Protein AF-A0A1T1BMA7-F1 (afdb_monomer_lite)

Structure (mmCIF, N/CA/C/O backbone):
data_AF-A0A1T1BMA7-F1
#
_entry.id   AF-A0A1T1BMA7-F1
#
loop_
_atom_site.group_PDB
_atom_site.id
_atom_site.type_symbol
_atom_site.label_atom_id
_atom_site.label_alt_id
_atom_site.label_comp_id
_atom_site.label_asym_id
_atom_site.label_entity_id
_atom_site.label_seq_id
_atom_site.pdbx_PDB_ins_code
_atom_site.Cartn_x
_atom_site.Cartn_y
_atom_site.Cartn_z
_atom_site.occupancy
_atom_site.B_iso_or_equiv
_atom_site.auth_seq_id
_atom_site.auth_comp_id
_atom_site.auth_asym_id
_atom_site.auth_atom_id
_atom_site.pdbx_PDB_model_num
ATOM 1 N N . MET A 1 1 ? 11.710 -9.891 -28.112 1.00 34.41 1 MET A N 1
ATOM 2 C CA . MET A 1 1 ? 10.619 -10.517 -28.886 1.00 34.41 1 MET A CA 1
ATOM 3 C C . MET A 1 1 ? 9.314 -9.930 -28.390 1.00 34.41 1 MET A C 1
ATOM 5 O O . MET A 1 1 ? 9.061 -9.989 -27.196 1.00 34.41 1 MET A O 1
ATOM 9 N N . LEU A 1 2 ? 8.554 -9.303 -29.287 1.00 33.22 2 LEU A N 1
ATOM 10 C CA . LEU A 1 2 ? 7.212 -8.788 -29.031 1.00 33.22 2 LEU A CA 1
ATOM 11 C C . LEU A 1 2 ? 6.280 -9.974 -28.767 1.00 33.22 2 LEU A C 1
ATOM 13 O O . LEU A 1 2 ? 5.971 -10.720 -29.695 1.00 33.22 2 LEU A O 1
ATOM 17 N N . PHE A 1 3 ? 5.800 -10.146 -27.537 1.00 38.88 3 PHE A N 1
ATOM 18 C CA . PHE A 1 3 ? 4.592 -10.937 -27.313 1.00 38.88 3 PHE A CA 1
ATOM 19 C C . PHE A 1 3 ? 3.380 -10.082 -27.701 1.00 38.88 3 PHE A C 1
ATOM 21 O O . PHE A 1 3 ? 2.642 -9.584 -26.857 1.00 38.88 3 PHE A O 1
ATOM 28 N N . SER A 1 4 ? 3.176 -9.908 -29.009 1.00 38.78 4 SER A N 1
ATOM 29 C CA . SER A 1 4 ? 1.831 -9.747 -29.554 1.00 38.78 4 SER A CA 1
ATOM 30 C C . SER A 1 4 ? 1.254 -11.151 -29.747 1.00 38.78 4 SER A C 1
ATOM 32 O O . SER A 1 4 ? 1.275 -11.700 -30.848 1.00 38.78 4 SER A O 1
ATOM 34 N N . GLN A 1 5 ? 0.795 -11.776 -28.665 1.00 40.28 5 GLN A N 1
ATOM 35 C CA . GLN A 1 5 ? -0.172 -12.858 -28.807 1.00 40.28 5 GLN A CA 1
ATOM 36 C C . GLN A 1 5 ? -1.560 -12.233 -28.744 1.00 40.28 5 GLN A C 1
ATOM 38 O O . GLN A 1 5 ? -1.932 -11.620 -27.748 1.00 40.28 5 GLN A O 1
ATOM 43 N N . ASN A 1 6 ? -2.285 -12.346 -29.856 1.00 40.38 6 ASN A N 1
ATOM 44 C CA . ASN A 1 6 ? -3.718 -12.109 -29.907 1.00 40.38 6 ASN A CA 1
ATOM 45 C C . ASN A 1 6 ? -4.392 -12.996 -28.852 1.00 40.38 6 ASN A C 1
ATOM 47 O O . ASN A 1 6 ? -4.292 -14.219 -28.938 1.00 40.38 6 ASN A O 1
ATOM 51 N N . GLY A 1 7 ? -5.055 -12.351 -27.888 1.00 47.47 7 GLY A N 1
ATOM 52 C CA . GLY A 1 7 ? -5.794 -12.962 -26.786 1.00 47.47 7 GLY A CA 1
ATOM 53 C C . GLY A 1 7 ? -4.891 -13.505 -25.682 1.00 47.47 7 GLY A C 1
ATOM 54 O O . GLY A 1 7 ? -4.469 -14.658 -25.744 1.00 47.47 7 GLY A O 1
ATOM 55 N N . ALA A 1 8 ? -4.636 -12.721 -24.626 1.00 53.41 8 ALA A N 1
ATOM 56 C CA . ALA A 1 8 ? -4.176 -13.342 -23.385 1.00 53.41 8 ALA A CA 1
ATOM 57 C C . ALA A 1 8 ? -5.210 -14.386 -22.945 1.00 53.41 8 ALA A C 1
ATOM 59 O O . ALA A 1 8 ? -6.416 -14.129 -23.032 1.00 53.41 8 ALA A O 1
ATOM 60 N N . PRO A 1 9 ? -4.775 -15.563 -22.474 1.00 58.31 9 PRO A N 1
ATOM 61 C CA . PRO A 1 9 ? -5.705 -16.564 -21.996 1.00 58.31 9 PRO A CA 1
ATOM 62 C C . PRO A 1 9 ? -6.510 -15.979 -20.843 1.00 58.31 9 PRO A C 1
ATOM 64 O O . PRO A 1 9 ? -5.966 -15.351 -19.931 1.00 58.31 9 PRO A O 1
ATOM 67 N N . VAL A 1 10 ? -7.819 -16.210 -20.888 1.00 62.53 10 VAL A N 1
ATOM 68 C CA . VAL A 1 10 ? -8.704 -15.931 -19.763 1.00 62.53 10 VAL A CA 1
ATOM 69 C C . VAL A 1 10 ? -8.282 -16.863 -18.634 1.00 62.53 10 VAL A C 1
ATOM 71 O O . VAL A 1 10 ? -8.580 -18.057 -18.650 1.00 62.53 10 VAL A O 1
ATOM 74 N N . ILE A 1 11 ? -7.546 -16.325 -17.664 1.00 68.56 11 ILE A N 1
ATOM 75 C CA . ILE A 1 11 ? -7.271 -17.029 -16.414 1.00 68.56 11 ILE A CA 1
ATOM 76 C C . ILE A 1 11 ? -8.628 -17.172 -15.731 1.00 68.56 11 ILE A C 1
ATOM 78 O O . ILE A 1 11 ? -9.297 -16.171 -15.492 1.00 68.56 11 ILE A O 1
ATOM 82 N N . LYS A 1 12 ? -9.089 -18.396 -15.482 1.00 70.00 12 LYS A N 1
ATOM 83 C CA . LYS A 1 12 ? -10.324 -18.620 -14.730 1.00 70.00 12 LYS A CA 1
ATOM 84 C C . LYS A 1 12 ? -9.963 -18.717 -13.255 1.00 70.00 12 LYS A C 1
ATOM 86 O O . LYS A 1 12 ? -9.247 -19.640 -12.882 1.00 70.00 12 LYS A O 1
ATOM 91 N N . ASP A 1 13 ? -10.494 -17.824 -12.425 1.00 79.12 13 ASP A N 1
ATOM 92 C CA . ASP A 1 13 ? -10.449 -18.017 -10.976 1.00 79.12 13 ASP A CA 1
ATOM 93 C C . ASP A 1 13 ? -11.449 -19.111 -10.591 1.00 79.12 13 ASP A C 1
ATOM 95 O O . ASP A 1 13 ? -12.640 -18.881 -10.376 1.00 79.12 13 ASP A O 1
ATOM 99 N N . VAL A 1 14 ? -10.961 -20.348 -10.571 1.00 77.44 14 VAL A N 1
ATOM 100 C CA . VAL A 1 14 ? -11.771 -21.529 -10.255 1.00 77.44 14 VAL A CA 1
ATOM 101 C C . VAL A 1 14 ? -12.212 -21.570 -8.793 1.00 77.44 14 VAL A C 1
ATOM 103 O O . VAL A 1 14 ? -13.142 -22.304 -8.474 1.00 77.44 14 VAL A O 1
ATOM 106 N N . SER A 1 15 ? -11.587 -20.773 -7.922 1.00 86.56 15 SER A N 1
ATOM 107 C CA . SER A 1 15 ? -11.889 -20.731 -6.488 1.00 86.56 15 SER A CA 1
ATOM 108 C C . SER A 1 15 ? -12.816 -19.578 -6.089 1.00 86.56 15 SER A C 1
ATOM 110 O O . SER A 1 15 ? -13.197 -19.476 -4.924 1.00 86.56 15 SER A O 1
ATOM 112 N N . LEU A 1 16 ? -13.230 -18.733 -7.040 1.00 90.00 16 LEU A N 1
ATOM 113 C CA . LEU A 1 16 ? -14.064 -17.560 -6.776 1.00 90.00 16 LEU A CA 1
ATOM 114 C C . LEU A 1 16 ? -15.438 -17.911 -6.174 1.00 90.00 16 LEU A C 1
ATOM 116 O O . LEU A 1 16 ? -15.948 -17.184 -5.324 1.00 90.00 16 LEU A O 1
ATOM 120 N N . GLU A 1 17 ? -16.049 -19.025 -6.580 1.00 92.19 17 GLU A N 1
ATOM 121 C CA . GLU A 1 17 ? -17.354 -19.441 -6.040 1.00 92.19 17 GLU A CA 1
ATOM 122 C C . GLU A 1 17 ? -17.273 -19.904 -4.582 1.00 92.19 17 GLU A C 1
ATOM 124 O O . GLU A 1 17 ? -18.178 -19.624 -3.793 1.00 92.19 17 GLU A O 1
ATOM 129 N N . ASP A 1 18 ? -16.175 -20.555 -4.199 1.00 94.56 18 ASP A N 1
ATOM 130 C CA . ASP A 1 18 ? -15.908 -20.887 -2.798 1.00 94.56 18 ASP A CA 1
ATOM 131 C C . ASP A 1 18 ? -15.539 -19.623 -2.014 1.00 94.56 18 ASP A C 1
ATOM 133 O O . ASP A 1 18 ? -16.020 -19.411 -0.901 1.00 94.56 18 ASP A O 1
ATOM 137 N N . TYR A 1 19 ? -14.782 -18.719 -2.639 1.00 96.44 19 TYR A N 1
ATOM 138 C CA . TYR A 1 19 ? -14.395 -17.437 -2.061 1.00 96.44 19 TYR A CA 1
ATOM 139 C C . TYR A 1 19 ? -15.609 -16.572 -1.706 1.00 96.44 19 TYR A C 1
ATOM 141 O O . TYR A 1 19 ? -15.653 -15.972 -0.634 1.00 96.44 19 TYR A O 1
ATOM 149 N N . LYS A 1 20 ? -16.638 -16.534 -2.563 1.00 96.00 20 LYS A N 1
ATOM 150 C CA . LYS A 1 20 ? -17.893 -15.808 -2.297 1.00 96.00 20 LYS A CA 1
ATOM 151 C C . LYS A 1 20 ? -18.603 -16.293 -1.029 1.00 96.00 20 LYS A C 1
ATOM 153 O O . LYS A 1 20 ? -19.230 -15.481 -0.350 1.00 96.00 20 LYS A O 1
ATOM 158 N N . LYS A 1 21 ? -18.498 -17.588 -0.712 1.00 96.50 21 LYS A N 1
ATOM 159 C CA . LYS A 1 21 ? -19.152 -18.235 0.440 1.00 96.50 21 LYS A CA 1
ATOM 160 C C . LYS A 1 21 ? -18.310 -18.199 1.715 1.00 96.50 21 LYS A C 1
ATOM 162 O O . LYS A 1 21 ? -18.853 -18.433 2.791 1.00 96.50 21 LYS A O 1
ATOM 167 N N . ALA A 1 22 ? -17.009 -17.949 1.596 1.00 97.62 22 ALA A N 1
ATOM 168 C CA . ALA A 1 22 ? -16.099 -17.902 2.727 1.00 97.62 22 ALA A CA 1
ATOM 169 C C . ALA A 1 22 ? -16.400 -16.716 3.662 1.00 97.62 22 ALA A C 1
ATOM 171 O O . ALA A 1 22 ? -16.871 -15.656 3.233 1.00 97.62 22 ALA A O 1
ATOM 172 N N . ASP A 1 23 ? -16.101 -16.908 4.947 1.00 97.56 23 ASP A N 1
ATOM 173 C CA . ASP A 1 23 ? -16.089 -15.845 5.949 1.00 97.56 23 ASP A CA 1
ATOM 174 C C . ASP A 1 23 ? -14.851 -14.938 5.788 1.00 97.56 23 ASP A C 1
ATOM 176 O O . ASP A 1 23 ? -14.043 -15.116 4.870 1.00 97.56 23 ASP A O 1
ATOM 180 N N . LEU A 1 24 ? -14.698 -13.934 6.659 1.00 97.88 24 LEU A N 1
ATOM 181 C CA . LEU A 1 24 ? -13.632 -12.939 6.530 1.00 97.88 24 LEU A CA 1
ATOM 182 C C . LEU A 1 24 ? -12.249 -13.602 6.591 1.00 97.88 24 LEU A C 1
ATOM 184 O O . LEU A 1 24 ? -11.392 -13.332 5.748 1.00 97.88 24 LEU A O 1
ATOM 188 N N . LYS A 1 25 ? -12.062 -14.524 7.542 1.00 98.25 25 LYS A N 1
ATOM 189 C CA . LYS A 1 25 ? -10.823 -15.290 7.705 1.00 98.25 25 LYS A CA 1
ATOM 190 C C . LYS A 1 25 ? -10.546 -16.179 6.494 1.00 98.25 25 LYS A C 1
ATOM 192 O O . LYS A 1 25 ? -9.424 -16.213 5.995 1.00 98.25 25 LYS A O 1
ATOM 197 N N . GLY A 1 26 ? -11.559 -16.884 5.998 1.00 98.19 26 GLY A N 1
ATOM 198 C CA . GLY A 1 26 ? -11.453 -17.721 4.812 1.00 98.19 26 GLY A CA 1
ATOM 199 C C . GLY A 1 26 ? -11.048 -16.906 3.588 1.00 98.19 26 GLY A C 1
ATOM 200 O O . GLY A 1 26 ? -10.103 -17.278 2.899 1.00 98.19 26 GLY A O 1
ATOM 201 N N . LYS A 1 27 ? -11.671 -15.746 3.356 1.00 98.44 27 LYS A N 1
ATOM 202 C CA . LYS A 1 27 ? -11.287 -14.842 2.260 1.00 98.44 27 LYS A CA 1
ATOM 203 C C . LYS A 1 27 ? -9.866 -14.302 2.422 1.00 98.44 27 LYS A C 1
ATOM 205 O O . LYS A 1 27 ? -9.129 -14.247 1.437 1.00 98.44 27 LYS A O 1
ATOM 210 N N . PHE A 1 28 ? -9.458 -13.957 3.645 1.00 98.44 28 PHE A N 1
ATOM 211 C CA . PHE A 1 28 ? -8.084 -13.551 3.945 1.00 98.44 28 PHE A CA 1
ATOM 212 C C . PHE A 1 28 ? -7.072 -14.631 3.536 1.00 98.44 28 PHE A C 1
ATOM 214 O O . PHE A 1 28 ? -6.179 -14.374 2.723 1.00 98.44 28 PHE A O 1
ATOM 221 N N . GLU A 1 29 ? -7.259 -15.868 3.997 1.00 98.00 29 GLU A N 1
ATOM 222 C CA . GLU A 1 29 ? -6.352 -16.972 3.664 1.00 98.00 29 GLU A CA 1
ATOM 223 C C . GLU A 1 29 ? -6.412 -17.363 2.181 1.00 98.00 29 GLU A C 1
ATOM 225 O O . GLU A 1 29 ? -5.386 -17.663 1.566 1.00 98.00 29 GLU A O 1
ATOM 230 N N . MET A 1 30 ? -7.592 -17.310 1.561 1.00 97.94 30 MET A N 1
ATOM 231 C CA . MET A 1 30 ? -7.753 -17.612 0.138 1.00 97.94 30 MET A CA 1
ATOM 232 C C . MET A 1 30 ? -7.079 -16.573 -0.762 1.00 97.94 30 MET A C 1
ATOM 234 O O . MET A 1 30 ? -6.541 -16.953 -1.798 1.00 97.94 30 MET A O 1
ATOM 238 N N . ASN A 1 31 ? -7.064 -15.288 -0.395 1.00 98.31 31 ASN A N 1
ATOM 239 C CA . ASN A 1 31 ? -6.328 -14.263 -1.146 1.00 98.31 31 ASN A CA 1
ATOM 240 C C . ASN A 1 31 ? -4.817 -14.448 -1.032 1.00 98.31 31 ASN A C 1
ATOM 242 O O . ASN A 1 31 ? -4.121 -14.404 -2.047 1.00 98.31 31 ASN A O 1
ATOM 246 N N . LYS A 1 32 ? -4.312 -14.730 0.174 1.00 98.31 32 LYS A N 1
ATOM 247 C CA . LYS A 1 32 ? -2.897 -15.073 0.366 1.00 98.31 32 LYS A CA 1
ATOM 248 C C . LYS A 1 32 ? -2.519 -16.305 -0.451 1.00 98.31 32 LYS A C 1
ATOM 250 O O . LYS A 1 32 ? -1.537 -16.282 -1.187 1.00 98.31 32 LYS A O 1
ATOM 255 N N . SER A 1 33 ? -3.332 -17.361 -0.385 1.00 97.62 33 SER A N 1
ATOM 256 C CA . SER A 1 33 ? -3.115 -18.588 -1.157 1.00 97.62 33 SER A CA 1
ATOM 257 C C . SER A 1 33 ? -3.144 -18.329 -2.665 1.00 97.62 33 SER A C 1
ATOM 259 O O . SER A 1 33 ? -2.285 -18.850 -3.369 1.00 97.62 33 SER A O 1
ATOM 261 N N . PHE A 1 34 ? -4.083 -17.518 -3.159 1.00 96.94 34 PHE A N 1
ATOM 262 C CA . PHE A 1 34 ? -4.159 -17.128 -4.570 1.00 96.94 34 PHE A CA 1
ATOM 263 C C . PHE A 1 34 ? -2.883 -16.401 -5.022 1.00 96.94 34 PHE A C 1
ATOM 265 O O . PHE A 1 34 ? -2.287 -16.752 -6.041 1.00 96.94 34 PHE A O 1
ATOM 272 N N . ALA A 1 35 ? -2.390 -15.451 -4.222 1.00 98.00 35 ALA A N 1
ATOM 273 C CA . ALA A 1 35 ? -1.136 -14.761 -4.508 1.00 98.00 35 ALA A CA 1
ATOM 274 C C . ALA A 1 35 ? 0.068 -15.716 -4.545 1.00 98.00 35 ALA A C 1
ATOM 276 O O . ALA A 1 35 ? 0.845 -15.689 -5.498 1.00 98.00 35 ALA A O 1
ATOM 277 N N . ILE A 1 36 ? 0.209 -16.572 -3.528 1.00 98.31 36 ILE A N 1
ATOM 278 C CA . ILE A 1 36 ? 1.372 -17.454 -3.344 1.00 98.31 36 ILE A CA 1
ATOM 279 C C . ILE A 1 36 ? 1.404 -18.585 -4.375 1.00 98.31 36 ILE A C 1
ATOM 281 O O . ILE A 1 36 ? 2.467 -18.902 -4.903 1.00 98.31 36 ILE A O 1
ATOM 285 N N . LYS A 1 37 ? 0.262 -19.230 -4.630 1.00 96.12 37 LYS A N 1
ATOM 286 C CA . LYS A 1 37 ? 0.207 -20.474 -5.413 1.00 96.12 37 LYS A CA 1
ATOM 287 C C . LYS A 1 37 ? -0.066 -20.251 -6.893 1.00 96.12 37 LYS A C 1
ATOM 289 O O . LYS A 1 37 ? 0.293 -21.111 -7.690 1.00 96.12 37 LYS A O 1
ATOM 294 N N . GLU A 1 38 ? -0.691 -19.134 -7.256 1.00 94.75 38 GLU A N 1
ATOM 295 C CA . GLU A 1 38 ? -1.132 -18.892 -8.632 1.00 94.75 38 GLU A CA 1
ATOM 296 C C . GLU A 1 38 ? -0.447 -17.664 -9.229 1.00 94.75 38 GLU A C 1
ATOM 298 O O . GLU A 1 38 ? 0.280 -17.785 -10.214 1.00 94.75 38 GLU A O 1
ATOM 303 N N . ALA A 1 39 ? -0.623 -16.487 -8.622 1.00 96.44 39 ALA A N 1
ATOM 304 C CA . ALA A 1 39 ? -0.182 -15.240 -9.242 1.00 96.44 39 ALA A CA 1
ATOM 305 C C . ALA A 1 39 ? 1.347 -15.080 -9.264 1.00 96.44 39 ALA A C 1
ATOM 307 O O . ALA A 1 39 ? 1.932 -14.915 -10.334 1.00 96.44 39 ALA A O 1
ATOM 308 N N . LEU A 1 40 ? 2.020 -15.145 -8.110 1.00 98.25 40 LEU A N 1
ATOM 309 C CA . LEU A 1 40 ? 3.467 -14.899 -8.020 1.00 98.25 40 LEU A CA 1
ATOM 310 C C . LEU A 1 40 ? 4.313 -15.884 -8.849 1.00 98.25 40 LEU A C 1
ATOM 312 O O . LEU A 1 40 ? 5.227 -15.414 -9.536 1.00 98.25 40 LEU A O 1
ATOM 316 N N . PRO A 1 41 ? 4.026 -17.203 -8.880 1.00 97.44 41 PRO A N 1
ATOM 317 C CA . PRO A 1 41 ? 4.757 -18.136 -9.739 1.00 97.44 41 PRO A CA 1
ATOM 318 C C . PRO A 1 41 ? 4.630 -17.797 -11.229 1.00 97.44 41 PRO A C 1
ATOM 320 O O . PRO A 1 41 ? 5.625 -17.788 -11.952 1.00 97.44 41 PRO A O 1
ATOM 323 N N . VAL A 1 42 ? 3.423 -17.453 -11.691 1.00 96.06 42 VAL A N 1
ATOM 324 C CA . VAL A 1 42 ? 3.196 -17.099 -13.097 1.00 96.06 42 VAL A CA 1
ATOM 325 C C . VAL A 1 42 ? 3.874 -15.772 -13.432 1.00 96.06 42 VAL A C 1
ATOM 327 O O . VAL A 1 42 ? 4.651 -15.707 -14.384 1.00 96.06 42 VAL A O 1
ATOM 330 N N . LEU A 1 43 ? 3.644 -14.723 -12.639 1.00 97.19 43 LEU A N 1
ATOM 331 C CA . LEU A 1 43 ? 4.211 -13.393 -12.877 1.00 97.19 43 LEU A CA 1
ATOM 332 C C . LEU A 1 43 ? 5.745 -13.407 -12.864 1.00 97.19 43 LEU A C 1
ATOM 334 O O . LEU A 1 43 ? 6.361 -12.809 -13.747 1.00 97.19 43 LEU A O 1
ATOM 338 N N . SER A 1 44 ? 6.366 -14.104 -11.908 1.00 98.00 44 SER A N 1
ATOM 339 C CA . SER A 1 44 ? 7.828 -14.224 -11.840 1.00 98.00 44 SER A CA 1
ATOM 340 C C . SER A 1 44 ? 8.394 -15.043 -13.000 1.00 98.00 44 SER A C 1
ATOM 342 O O . SER A 1 44 ? 9.443 -14.682 -13.526 1.00 98.00 44 SER A O 1
ATOM 344 N N . SER A 1 45 ? 7.683 -16.066 -13.490 1.00 97.19 45 SER A N 1
ATOM 345 C CA . SER A 1 45 ? 8.129 -16.825 -14.667 1.00 97.19 45 SER A CA 1
ATOM 346 C C . SER A 1 45 ? 8.258 -15.953 -15.923 1.00 97.19 45 SER A C 1
ATOM 348 O O . SER A 1 45 ? 9.232 -16.077 -16.660 1.00 97.19 45 SER A O 1
ATOM 350 N N . TYR A 1 46 ? 7.343 -14.999 -16.138 1.00 95.31 46 TYR A N 1
ATOM 351 C CA . TYR A 1 46 ? 7.443 -14.053 -17.255 1.00 95.31 46 TYR A CA 1
ATOM 352 C C . TYR A 1 46 ? 8.625 -13.097 -17.114 1.00 95.31 46 TYR A C 1
ATOM 354 O O . TYR A 1 46 ? 9.178 -12.654 -18.118 1.00 95.31 46 TYR A O 1
ATOM 362 N N . GLN A 1 47 ? 9.014 -12.788 -15.880 1.00 97.69 47 GLN A N 1
ATOM 363 C CA . GLN A 1 47 ? 10.148 -11.921 -15.583 1.00 97.69 47 GLN A CA 1
ATOM 364 C C . GLN A 1 47 ? 11.483 -12.651 -15.748 1.00 97.69 47 GLN A C 1
ATOM 366 O O . GLN A 1 47 ? 12.437 -12.054 -16.226 1.00 97.69 47 GLN A O 1
ATOM 371 N N . THR A 1 48 ? 11.577 -13.939 -15.405 1.00 97.50 48 THR A N 1
ATOM 372 C CA . THR A 1 48 ? 12.845 -14.693 -15.470 1.00 97.50 48 THR A CA 1
ATOM 373 C C . THR A 1 48 ? 13.261 -15.082 -16.888 1.00 97.50 48 THR A C 1
ATOM 375 O O . THR A 1 48 ? 14.455 -15.253 -17.143 1.00 97.50 48 THR A O 1
ATOM 378 N N . ILE A 1 49 ? 12.307 -15.200 -17.818 1.00 95.88 49 ILE A N 1
ATOM 379 C CA . ILE A 1 49 ? 12.562 -15.609 -19.212 1.00 95.88 49 ILE A CA 1
ATOM 380 C C . ILE A 1 49 ? 12.862 -14.443 -20.164 1.00 95.88 49 ILE A C 1
ATOM 382 O O . ILE A 1 49 ? 13.015 -14.661 -21.368 1.00 95.88 49 ILE A O 1
ATOM 386 N N . VAL A 1 50 ? 12.900 -13.205 -19.665 1.00 95.56 50 VAL A N 1
ATOM 387 C CA . VAL A 1 50 ? 13.230 -12.042 -20.499 1.00 95.56 50 VAL A CA 1
ATOM 388 C C . VAL A 1 50 ? 14.681 -12.098 -20.991 1.00 95.56 50 VAL A C 1
ATOM 390 O O . VAL A 1 50 ? 15.537 -12.782 -20.430 1.00 95.56 50 VAL A O 1
ATOM 393 N N . ASP A 1 51 ? 14.954 -11.352 -22.061 1.00 96.31 51 ASP A N 1
ATOM 394 C CA . ASP A 1 51 ? 16.302 -11.166 -22.606 1.00 96.31 51 ASP A CA 1
ATOM 395 C C . ASP A 1 51 ? 17.252 -10.564 -21.551 1.00 96.31 51 ASP A C 1
ATOM 397 O O . ASP A 1 51 ? 16.847 -9.686 -20.788 1.00 96.31 51 ASP A O 1
ATOM 401 N N . GLU A 1 52 ? 18.521 -10.989 -21.542 1.00 95.81 52 GLU A N 1
ATOM 402 C CA . GLU A 1 52 ? 19.554 -10.550 -20.584 1.00 95.81 52 GLU A CA 1
ATOM 403 C C . GLU A 1 52 ? 19.728 -9.028 -20.516 1.00 95.81 52 GLU A C 1
ATOM 405 O O . GLU A 1 52 ? 20.157 -8.490 -19.494 1.00 95.81 52 GLU A O 1
ATOM 410 N N . LYS A 1 53 ? 19.391 -8.303 -21.590 1.00 96.31 53 LYS A N 1
ATOM 411 C CA . LYS A 1 53 ? 19.455 -6.835 -21.587 1.00 96.31 53 LYS A CA 1
ATOM 412 C C . LYS A 1 53 ? 18.481 -6.185 -20.591 1.00 96.31 53 LYS A C 1
ATOM 414 O O . LYS A 1 53 ? 18.732 -5.056 -20.176 1.00 96.31 53 LYS A O 1
ATOM 419 N N . PHE A 1 54 ? 17.405 -6.876 -20.204 1.00 97.62 54 PHE A N 1
ATOM 420 C CA . PHE A 1 54 ? 16.433 -6.444 -19.192 1.00 97.62 54 PHE A CA 1
ATOM 421 C C . PHE A 1 54 ? 16.805 -7.009 -17.815 1.00 97.62 54 PHE A C 1
ATOM 423 O O . PHE A 1 54 ? 16.059 -7.773 -17.194 1.00 97.62 54 PHE A O 1
ATOM 430 N N . ALA A 1 55 ? 18.023 -6.696 -17.368 1.00 97.56 55 ALA A N 1
ATOM 431 C CA . ALA A 1 55 ? 18.600 -7.329 -16.189 1.00 97.56 55 ALA A CA 1
ATOM 432 C C . ALA A 1 55 ? 17.824 -7.012 -14.902 1.00 97.56 55 ALA A C 1
ATOM 434 O O . ALA A 1 55 ? 17.732 -7.882 -14.043 1.00 97.56 55 ALA A O 1
ATOM 435 N N . GLY A 1 56 ? 17.231 -5.818 -14.768 1.00 98.31 56 GLY A N 1
ATOM 436 C CA . GLY A 1 56 ? 16.402 -5.492 -13.604 1.00 98.31 56 GLY A CA 1
ATOM 437 C C . GLY A 1 56 ? 15.182 -6.405 -13.522 1.00 98.31 56 GLY A C 1
ATOM 438 O O . GLY A 1 56 ? 14.944 -7.027 -12.487 1.00 98.31 56 GLY A O 1
ATOM 439 N N . VAL A 1 57 ? 14.458 -6.554 -14.638 1.00 98.56 57 VAL A N 1
ATOM 440 C CA . VAL A 1 57 ? 13.293 -7.453 -14.734 1.00 98.56 57 VAL A CA 1
ATOM 441 C C . VAL A 1 57 ? 13.684 -8.889 -14.397 1.00 98.56 57 VAL A C 1
ATOM 443 O O . VAL A 1 57 ? 13.038 -9.527 -13.566 1.00 98.56 57 VAL A O 1
ATOM 446 N N . LYS A 1 58 ? 14.775 -9.386 -14.985 1.00 98.62 58 LYS A N 1
ATOM 447 C CA . LYS A 1 58 ? 15.238 -10.758 -14.763 1.00 98.62 58 LYS A CA 1
ATOM 448 C C . LYS A 1 58 ? 15.678 -11.017 -13.323 1.00 98.62 58 LYS A C 1
ATOM 450 O O . LYS A 1 58 ? 15.301 -12.038 -12.740 1.00 98.62 58 LYS A O 1
ATOM 455 N N . ASN A 1 59 ? 16.451 -10.103 -12.739 1.00 98.69 59 ASN A N 1
ATOM 456 C CA . ASN A 1 59 ? 16.942 -10.216 -11.366 1.00 98.69 59 ASN A CA 1
ATOM 457 C C . ASN A 1 59 ? 15.790 -10.162 -10.362 1.00 98.69 59 ASN A C 1
ATOM 459 O O . ASN A 1 59 ? 15.703 -11.023 -9.485 1.00 98.69 59 ASN A O 1
ATOM 463 N N . PHE A 1 60 ? 14.871 -9.203 -10.520 1.00 98.81 60 PHE A N 1
ATOM 464 C CA . PHE A 1 60 ? 13.697 -9.095 -9.659 1.00 98.81 60 PHE A CA 1
ATOM 465 C C . PHE A 1 60 ? 12.787 -10.324 -9.795 1.00 98.81 60 PHE A C 1
ATOM 467 O O . PHE A 1 60 ? 12.405 -10.916 -8.788 1.00 98.81 60 PHE A O 1
ATOM 474 N N . GLY A 1 61 ? 12.534 -10.793 -11.020 1.00 98.62 61 GLY A N 1
ATOM 475 C CA . GLY A 1 61 ? 11.793 -12.031 -11.264 1.00 98.62 61 GLY A CA 1
ATOM 476 C C . GLY A 1 61 ? 12.422 -13.248 -10.589 1.00 98.62 61 GLY A C 1
ATOM 477 O O . GLY A 1 61 ? 11.723 -14.043 -9.966 1.00 98.62 61 GLY A O 1
ATOM 478 N N . THR A 1 62 ? 13.749 -13.370 -10.657 1.00 98.69 62 THR A N 1
ATOM 479 C CA . THR A 1 62 ? 14.502 -14.462 -10.019 1.00 98.69 62 THR A CA 1
ATOM 480 C C . THR A 1 62 ? 14.422 -14.382 -8.496 1.00 98.69 62 THR A C 1
ATOM 482 O O . THR A 1 62 ? 14.229 -15.402 -7.835 1.00 98.69 62 THR A O 1
ATOM 485 N N . LEU A 1 63 ? 14.527 -13.177 -7.927 1.00 98.81 63 LEU A N 1
ATOM 486 C CA . LEU A 1 63 ? 14.331 -12.949 -6.497 1.00 98.81 63 LEU A CA 1
ATOM 487 C C . LEU A 1 63 ? 12.936 -13.411 -6.061 1.00 98.81 63 LEU A C 1
ATOM 489 O O . LEU A 1 63 ? 12.821 -14.171 -5.102 1.00 98.81 63 LEU A O 1
ATOM 493 N N . VAL A 1 64 ? 11.888 -12.997 -6.778 1.00 98.75 64 VAL A N 1
ATOM 494 C CA . VAL A 1 64 ? 10.502 -13.373 -6.467 1.00 98.75 64 VAL A CA 1
ATOM 495 C C . VAL A 1 64 ? 10.302 -14.884 -6.598 1.00 98.75 64 VAL A C 1
ATOM 497 O O . VAL A 1 64 ? 9.767 -15.496 -5.680 1.00 98.75 64 VAL A O 1
ATOM 500 N N . ALA A 1 65 ? 10.786 -15.506 -7.676 1.00 98.56 65 ALA A N 1
ATOM 501 C CA . ALA A 1 65 ? 10.661 -16.949 -7.900 1.00 98.56 65 ALA A CA 1
ATOM 502 C C . ALA A 1 65 ? 11.332 -17.795 -6.801 1.00 98.56 65 ALA A C 1
ATOM 504 O O . ALA A 1 65 ? 10.848 -18.874 -6.468 1.00 98.56 65 ALA A O 1
ATOM 505 N N . ASN A 1 66 ? 12.427 -17.297 -6.219 1.00 98.38 66 ASN A N 1
ATOM 506 C CA . ASN A 1 66 ? 13.176 -17.987 -5.167 1.00 98.38 66 ASN A CA 1
ATOM 507 C C . ASN A 1 66 ? 12.718 -17.626 -3.742 1.00 98.38 66 ASN A C 1
ATOM 509 O O . ASN A 1 66 ? 13.224 -18.192 -2.771 1.00 98.38 66 ASN A O 1
ATOM 513 N N . THR A 1 67 ? 11.783 -16.685 -3.589 1.00 98.62 67 THR A N 1
ATOM 514 C CA . THR A 1 67 ? 11.291 -16.250 -2.276 1.00 98.62 67 THR A CA 1
ATOM 515 C C . THR A 1 67 ? 10.141 -17.142 -1.809 1.00 98.62 67 THR A C 1
ATOM 517 O O . THR A 1 67 ? 9.140 -17.314 -2.501 1.00 98.62 67 THR A O 1
ATOM 520 N N . ASN A 1 68 ? 10.241 -17.685 -0.591 1.00 98.25 68 ASN A N 1
ATOM 521 C CA . ASN A 1 68 ? 9.148 -18.449 0.011 1.00 98.25 68 ASN A CA 1
ATOM 522 C C . ASN A 1 68 ? 8.143 -17.530 0.721 1.00 98.25 68 ASN A C 1
ATOM 524 O O . ASN A 1 68 ? 8.259 -17.271 1.919 1.00 98.25 68 ASN A O 1
ATOM 528 N N . PHE A 1 69 ? 7.107 -17.112 -0.002 1.00 98.38 69 PHE A N 1
ATOM 529 C CA . PHE A 1 69 ? 6.050 -16.239 0.521 1.00 98.38 69 PHE A CA 1
ATOM 530 C C . PHE A 1 69 ? 5.098 -16.893 1.539 1.00 98.38 69 PHE A C 1
ATOM 532 O O . PHE A 1 69 ? 4.245 -16.199 2.084 1.00 98.38 69 PHE A O 1
ATOM 539 N N . ASN A 1 70 ? 5.244 -18.191 1.847 1.00 97.44 70 ASN A N 1
ATOM 540 C CA . ASN A 1 70 ? 4.543 -18.792 2.992 1.00 97.44 70 ASN A CA 1
ATOM 541 C C . ASN A 1 70 ? 5.119 -18.318 4.339 1.00 97.44 70 ASN A C 1
ATOM 543 O O . ASN A 1 70 ? 4.448 -18.422 5.362 1.00 97.44 70 ASN A O 1
ATOM 547 N N . ASN A 1 71 ? 6.355 -17.809 4.340 1.00 97.19 71 ASN A N 1
ATOM 548 C CA . ASN A 1 71 ? 6.985 -17.197 5.504 1.00 97.19 71 ASN A CA 1
ATOM 549 C C . ASN A 1 71 ? 6.817 -15.677 5.449 1.00 97.19 71 ASN A C 1
ATOM 551 O O . ASN A 1 71 ? 6.771 -15.114 4.356 1.00 97.19 71 ASN A O 1
ATOM 555 N N . ASN A 1 72 ? 6.832 -15.021 6.613 1.00 96.88 72 ASN A N 1
ATOM 556 C CA . ASN A 1 72 ? 6.828 -13.562 6.686 1.00 96.88 72 ASN A CA 1
ATOM 557 C C . ASN A 1 72 ? 8.051 -12.976 5.961 1.00 96.88 72 ASN A C 1
ATOM 559 O O . ASN A 1 72 ? 9.184 -13.377 6.244 1.00 96.88 72 ASN A O 1
ATOM 563 N N . GLN A 1 73 ? 7.819 -12.044 5.040 1.00 98.06 73 GLN A N 1
ATOM 564 C CA . GLN A 1 73 ? 8.851 -11.393 4.238 1.00 98.06 73 GLN A CA 1
ATOM 565 C C . GLN A 1 73 ? 8.968 -9.907 4.567 1.00 98.06 73 GLN A C 1
ATOM 567 O O . GLN A 1 73 ? 7.982 -9.228 4.841 1.00 98.06 73 GLN A O 1
ATOM 572 N N . ASP A 1 74 ? 10.182 -9.374 4.442 1.00 97.56 74 ASP A N 1
ATOM 573 C CA . ASP A 1 74 ? 10.404 -7.929 4.430 1.00 97.56 74 ASP A CA 1
ATOM 574 C C . ASP A 1 74 ? 10.074 -7.373 3.035 1.00 97.56 74 ASP A C 1
ATOM 576 O O . ASP A 1 74 ? 10.891 -7.403 2.109 1.00 97.56 74 ASP A O 1
ATOM 580 N N . ILE A 1 75 ? 8.841 -6.888 2.878 1.00 97.25 75 ILE A N 1
ATOM 581 C CA . ILE A 1 75 ? 8.318 -6.376 1.604 1.00 97.25 75 ILE A CA 1
ATOM 582 C C . ILE A 1 75 ? 9.129 -5.172 1.111 1.00 97.25 75 ILE A C 1
ATOM 584 O O . ILE A 1 75 ? 9.372 -5.043 -0.094 1.00 97.25 75 ILE A O 1
ATOM 588 N N . ASN A 1 76 ? 9.580 -4.310 2.025 1.00 96.94 76 ASN A N 1
ATOM 589 C CA . ASN A 1 76 ? 10.352 -3.120 1.680 1.00 96.94 76 ASN A CA 1
ATOM 590 C C . ASN A 1 76 ? 11.718 -3.510 1.126 1.00 96.94 76 ASN A C 1
ATOM 592 O O . ASN A 1 76 ? 12.106 -3.028 0.061 1.00 96.94 76 ASN A O 1
ATOM 596 N N . LYS A 1 77 ? 12.393 -4.472 1.761 1.00 98.25 77 LYS A N 1
ATOM 597 C CA . LYS A 1 77 ? 13.655 -5.015 1.251 1.00 98.25 77 LYS A CA 1
ATOM 598 C C . LYS A 1 77 ? 13.501 -5.701 -0.104 1.00 98.25 77 LYS A C 1
ATOM 600 O O . LYS A 1 77 ? 14.390 -5.578 -0.941 1.00 98.25 77 LYS A O 1
ATOM 605 N N . LEU A 1 78 ? 12.399 -6.418 -0.335 1.00 98.31 78 LEU A N 1
ATOM 606 C CA . LEU A 1 78 ? 12.138 -7.062 -1.626 1.00 98.31 78 LEU A CA 1
ATOM 607 C C . LEU A 1 78 ? 11.842 -6.045 -2.737 1.00 98.31 78 LEU A C 1
ATOM 609 O O . LEU A 1 78 ? 12.197 -6.299 -3.888 1.00 98.31 78 LEU A O 1
ATOM 613 N N . THR A 1 79 ? 11.206 -4.916 -2.403 1.00 98.31 79 THR A N 1
ATOM 614 C CA . THR A 1 79 ? 10.670 -3.953 -3.380 1.00 98.31 79 THR A CA 1
ATOM 615 C C . THR A 1 79 ? 11.216 -2.535 -3.193 1.00 98.31 79 THR A C 1
ATOM 617 O O . THR A 1 79 ? 12.123 -2.135 -3.913 1.00 98.31 79 THR A O 1
ATOM 620 N N . ALA A 1 80 ? 10.691 -1.761 -2.242 1.00 97.94 80 ALA A N 1
ATOM 621 C CA . ALA A 1 80 ? 10.964 -0.335 -2.072 1.00 97.94 80 ALA A CA 1
ATOM 622 C C . ALA A 1 80 ? 12.461 0.017 -1.977 1.00 97.94 80 ALA A C 1
ATOM 624 O O . ALA A 1 80 ? 12.896 0.984 -2.598 1.00 97.94 80 ALA A O 1
ATOM 625 N N . ASN A 1 81 ? 13.253 -0.778 -1.256 1.00 98.50 81 ASN A N 1
ATOM 626 C CA . ASN A 1 81 ? 14.696 -0.575 -1.087 1.00 98.50 81 ASN A CA 1
ATOM 627 C C . ASN A 1 81 ? 15.542 -1.347 -2.117 1.00 98.50 81 ASN A C 1
ATOM 629 O O . ASN A 1 81 ? 16.769 -1.343 -2.037 1.00 98.50 81 ASN A O 1
ATOM 633 N N . ASN A 1 82 ? 14.908 -2.039 -3.066 1.00 98.56 82 ASN A N 1
ATOM 634 C CA . ASN A 1 82 ? 15.579 -2.902 -4.025 1.00 98.56 82 ASN A CA 1
ATOM 635 C C . ASN A 1 82 ? 15.825 -2.171 -5.351 1.00 98.56 82 ASN A C 1
ATOM 637 O O . ASN A 1 82 ? 14.888 -1.797 -6.059 1.00 98.56 82 ASN A O 1
ATOM 641 N N . SER A 1 83 ? 17.097 -2.016 -5.724 1.00 98.50 83 SER A N 1
ATOM 642 C CA . SER A 1 83 ? 17.471 -1.399 -6.999 1.00 98.50 83 SER A CA 1
ATOM 643 C C . SER A 1 83 ? 16.976 -2.200 -8.211 1.00 98.50 83 SER A C 1
ATOM 645 O O . SER A 1 83 ? 16.496 -1.606 -9.175 1.00 98.50 83 SER A O 1
ATOM 647 N N . ASP A 1 84 ? 16.973 -3.538 -8.152 1.00 98.62 84 ASP A N 1
ATOM 648 C CA . ASP A 1 84 ? 16.478 -4.366 -9.259 1.00 98.62 84 ASP A CA 1
ATOM 649 C C . ASP A 1 84 ? 14.969 -4.181 -9.486 1.00 98.62 84 ASP A C 1
ATOM 651 O O . ASP A 1 84 ? 14.541 -4.141 -10.634 1.00 98.62 84 ASP A O 1
ATOM 655 N N . TYR A 1 85 ? 14.165 -3.975 -8.432 1.00 98.75 85 TYR A N 1
ATOM 656 C CA . TYR A 1 85 ? 12.728 -3.676 -8.563 1.00 98.75 85 TYR A CA 1
ATOM 657 C C . TYR A 1 85 ? 12.487 -2.369 -9.334 1.00 98.75 85 TYR A C 1
ATOM 659 O O . TYR A 1 85 ? 11.683 -2.308 -10.272 1.00 98.75 85 TYR A O 1
ATOM 667 N N . TRP A 1 86 ? 13.201 -1.305 -8.964 1.00 98.56 86 TRP A N 1
ATOM 668 C CA . TRP A 1 86 ? 13.043 -0.010 -9.622 1.00 98.56 86 TRP A CA 1
ATOM 669 C C . TRP A 1 86 ? 13.630 -0.005 -11.025 1.00 98.56 86 TRP A C 1
ATOM 671 O O . TRP A 1 86 ? 13.018 0.545 -11.938 1.00 98.56 86 TRP A O 1
ATOM 681 N N . ARG A 1 87 ? 14.765 -0.675 -11.231 1.00 98.38 87 ARG A N 1
ATOM 682 C CA . ARG A 1 87 ? 15.327 -0.885 -12.562 1.00 98.38 87 ARG A CA 1
ATOM 683 C C . ARG A 1 87 ? 14.361 -1.663 -13.450 1.00 98.38 87 ARG A C 1
ATOM 685 O O . ARG A 1 87 ? 14.131 -1.241 -14.577 1.00 98.38 87 ARG A O 1
ATOM 692 N N . ALA A 1 88 ? 13.759 -2.737 -12.938 1.00 98.38 88 ALA A N 1
ATOM 693 C CA . ALA A 1 88 ? 12.737 -3.496 -13.648 1.00 98.38 88 ALA A CA 1
ATOM 694 C C . ALA A 1 88 ? 11.572 -2.590 -14.060 1.00 98.38 88 ALA A C 1
ATOM 696 O O . ALA A 1 88 ? 11.170 -2.603 -15.216 1.00 98.38 88 ALA A O 1
ATOM 697 N N . THR A 1 89 ? 11.090 -1.746 -13.142 1.00 97.00 89 THR A N 1
ATOM 698 C CA . THR A 1 89 ? 10.031 -0.757 -13.415 1.00 97.00 89 THR A CA 1
ATOM 699 C C . THR A 1 89 ? 10.408 0.194 -14.560 1.00 97.00 89 THR A C 1
ATOM 701 O O . THR A 1 89 ? 9.563 0.492 -15.401 1.00 97.00 89 THR A O 1
ATOM 704 N N . MET A 1 90 ? 11.670 0.638 -14.629 1.00 95.62 90 MET A N 1
ATOM 705 C CA . MET A 1 90 ? 12.170 1.508 -15.707 1.00 95.62 90 MET A CA 1
ATOM 706 C C . MET A 1 90 ? 12.352 0.784 -17.048 1.00 95.62 90 MET A C 1
ATOM 708 O O . MET A 1 90 ? 12.285 1.413 -18.101 1.00 95.62 90 MET A O 1
ATOM 712 N N . GLU A 1 91 ? 12.637 -0.518 -17.014 1.00 96.25 91 GLU A N 1
ATOM 713 C CA . GLU A 1 91 ? 12.875 -1.356 -18.194 1.00 96.25 91 GLU A CA 1
ATOM 714 C C . GLU A 1 91 ? 11.575 -1.775 -18.902 1.00 96.25 91 GLU A C 1
ATOM 716 O O . GLU A 1 91 ? 11.623 -2.186 -20.065 1.00 96.25 91 GLU A O 1
ATOM 721 N N . MET A 1 92 ? 10.423 -1.663 -18.232 1.00 93.50 92 MET A N 1
ATOM 722 C CA . MET A 1 92 ? 9.125 -1.997 -18.814 1.00 93.50 92 MET A CA 1
ATOM 723 C C . MET A 1 92 ? 8.692 -0.997 -19.890 1.00 93.50 92 MET A C 1
ATOM 725 O O . MET A 1 92 ? 8.845 0.218 -19.760 1.00 93.50 92 MET A O 1
ATOM 729 N N . GLU A 1 93 ? 8.066 -1.517 -20.944 1.00 90.25 93 GLU A N 1
ATOM 730 C CA . GLU A 1 93 ? 7.323 -0.690 -21.894 1.00 90.25 93 GLU A CA 1
ATOM 731 C C . GLU A 1 93 ? 6.106 -0.046 -21.215 1.00 90.25 93 GLU A C 1
ATOM 733 O O . GLU A 1 93 ? 5.519 -0.613 -20.290 1.00 90.25 93 GLU A O 1
ATOM 738 N N . GLN A 1 94 ? 5.690 1.123 -21.711 1.00 88.31 94 GLN A N 1
ATOM 739 C CA . GLN A 1 94 ? 4.482 1.784 -21.220 1.00 88.31 94 GLN A CA 1
ATOM 740 C C . GLN A 1 94 ? 3.283 0.830 -21.259 1.00 88.31 94 GLN A C 1
ATOM 742 O O . GLN A 1 94 ? 3.075 0.094 -22.226 1.00 88.31 94 GLN A O 1
ATOM 747 N N . SER A 1 95 ? 2.500 0.863 -20.185 1.00 86.88 95 SER A N 1
ATOM 748 C CA . SER A 1 95 ? 1.308 0.044 -19.950 1.00 86.88 95 SER A CA 1
ATOM 749 C C . SER A 1 95 ? 1.578 -1.439 -19.691 1.00 86.88 95 SER A C 1
ATOM 751 O O . SER A 1 95 ? 0.635 -2.202 -19.465 1.00 86.88 95 SER A O 1
ATOM 753 N N . ASN A 1 96 ? 2.842 -1.875 -19.692 1.00 90.62 96 ASN A N 1
ATOM 754 C CA . ASN A 1 96 ? 3.219 -3.205 -19.235 1.00 90.62 96 ASN A CA 1
ATOM 755 C C . ASN A 1 96 ? 3.510 -3.186 -17.730 1.00 90.62 96 ASN A C 1
ATOM 757 O O . ASN A 1 96 ? 4.648 -3.055 -17.284 1.00 90.62 96 ASN A O 1
ATOM 761 N N . GLU A 1 97 ? 2.453 -3.369 -16.948 1.00 93.25 97 GLU A N 1
ATOM 762 C CA . GLU A 1 97 ? 2.484 -3.217 -15.494 1.00 93.25 97 GLU A CA 1
ATOM 763 C C . GLU A 1 97 ? 2.893 -4.497 -14.742 1.00 93.25 97 GLU A C 1
ATOM 765 O O . GLU A 1 97 ? 2.563 -4.678 -13.572 1.00 93.25 97 GLU A O 1
ATOM 770 N N . LEU A 1 98 ? 3.641 -5.398 -15.392 1.00 96.12 98 LEU A N 1
ATOM 771 C CA . LEU A 1 98 ? 4.080 -6.677 -14.816 1.00 96.12 98 LEU A CA 1
ATOM 772 C C . LEU A 1 98 ? 4.785 -6.513 -13.459 1.00 96.12 98 LEU A C 1
ATOM 774 O O . LEU A 1 98 ? 4.510 -7.259 -12.517 1.00 96.12 98 LEU A O 1
ATOM 778 N N . ILE A 1 99 ? 5.675 -5.526 -13.346 1.00 98.00 99 ILE A N 1
ATOM 779 C CA . ILE A 1 99 ? 6.470 -5.273 -12.137 1.00 98.00 99 ILE A CA 1
ATOM 780 C C . ILE A 1 99 ? 5.614 -4.733 -10.980 1.00 98.00 99 ILE A C 1
ATOM 782 O O . ILE A 1 99 ? 5.593 -5.374 -9.923 1.00 98.00 99 ILE A O 1
ATOM 786 N N . PRO A 1 100 ? 4.849 -3.635 -11.135 1.00 97.44 100 PRO A N 1
ATOM 787 C CA . PRO A 1 100 ? 3.988 -3.157 -10.055 1.00 97.44 100 PRO A CA 1
ATOM 788 C C . PRO A 1 100 ? 2.849 -4.133 -9.714 1.00 97.44 100 PRO A C 1
ATOM 790 O O . PRO A 1 100 ? 2.507 -4.260 -8.540 1.00 97.44 100 PRO A O 1
ATOM 793 N N . VAL A 1 101 ? 2.309 -4.896 -10.676 1.00 98.25 101 VAL A N 1
ATOM 794 C CA . VAL A 1 101 ? 1.351 -5.980 -10.374 1.00 98.25 101 VAL A CA 1
ATOM 795 C C . VAL A 1 101 ? 2.003 -7.067 -9.516 1.00 98.25 101 VAL A C 1
ATOM 797 O O . VAL A 1 101 ? 1.399 -7.538 -8.555 1.00 98.25 101 VAL A O 1
ATOM 800 N N . THR A 1 102 ? 3.261 -7.421 -9.780 1.00 98.62 102 THR A N 1
ATOM 801 C CA . THR A 1 102 ? 3.999 -8.367 -8.927 1.00 98.62 102 THR A CA 1
ATOM 802 C C . THR A 1 102 ? 4.149 -7.839 -7.503 1.00 98.62 102 THR A C 1
ATOM 804 O O . THR A 1 102 ? 3.897 -8.583 -6.559 1.00 98.62 102 THR A O 1
ATOM 807 N N . LYS A 1 103 ? 4.463 -6.547 -7.321 1.00 98.56 103 LYS A N 1
ATOM 808 C CA . LYS A 1 103 ? 4.488 -5.914 -5.988 1.00 98.56 103 LYS A CA 1
ATOM 809 C C . LYS A 1 103 ? 3.136 -6.004 -5.277 1.00 98.56 103 LYS A C 1
ATOM 811 O O . LYS A 1 103 ? 3.107 -6.330 -4.092 1.00 98.56 103 LYS A O 1
ATOM 816 N N . ILE A 1 104 ? 2.030 -5.763 -5.984 1.00 98.75 104 ILE A N 1
ATOM 817 C CA . ILE A 1 104 ? 0.682 -5.925 -5.422 1.00 98.75 104 ILE A CA 1
ATOM 818 C C . ILE A 1 104 ? 0.508 -7.349 -4.886 1.00 98.75 104 ILE A C 1
ATOM 820 O O . ILE A 1 104 ? 0.108 -7.523 -3.741 1.00 98.75 104 ILE A O 1
ATOM 824 N N . PHE A 1 105 ? 0.866 -8.378 -5.656 1.00 98.81 105 PHE A N 1
ATOM 825 C CA . PHE A 1 105 ? 0.733 -9.759 -5.188 1.00 98.81 105 PHE A CA 1
ATOM 826 C C . PHE A 1 105 ? 1.715 -10.141 -4.073 1.00 98.81 105 PHE A C 1
ATOM 828 O O . PHE A 1 105 ? 1.368 -10.976 -3.239 1.00 98.81 105 PHE A O 1
ATOM 835 N N . ILE A 1 106 ? 2.886 -9.501 -3.984 1.00 98.81 106 ILE A N 1
ATOM 836 C CA . ILE A 1 106 ? 3.759 -9.622 -2.807 1.00 98.81 106 ILE A CA 1
ATOM 837 C C . ILE A 1 106 ? 3.024 -9.096 -1.568 1.00 98.81 106 ILE A C 1
ATOM 839 O O . ILE A 1 106 ? 2.941 -9.821 -0.580 1.00 98.81 106 ILE A O 1
ATOM 843 N N . LEU A 1 107 ? 2.411 -7.908 -1.632 1.00 98.75 107 LEU A N 1
ATOM 844 C CA . LEU A 1 107 ? 1.603 -7.360 -0.532 1.00 98.75 107 LEU A CA 1
ATOM 845 C C . LEU A 1 107 ? 0.451 -8.304 -0.149 1.00 98.75 107 LEU A C 1
ATOM 847 O O . LEU A 1 107 ? 0.302 -8.648 1.023 1.00 98.75 107 LEU A O 1
ATOM 851 N N . ILE A 1 108 ? -0.305 -8.808 -1.133 1.00 98.75 108 ILE A N 1
ATOM 852 C CA . ILE A 1 108 ? -1.397 -9.765 -0.888 1.00 98.75 108 ILE A CA 1
ATOM 853 C C . ILE A 1 108 ? -0.888 -11.049 -0.230 1.00 98.75 108 ILE A C 1
ATOM 855 O O . ILE A 1 108 ? -1.522 -11.540 0.697 1.00 98.75 108 ILE A O 1
ATOM 859 N N . SER A 1 109 ? 0.260 -11.588 -0.646 1.00 98.69 109 SER A N 1
ATOM 860 C CA . SER A 1 109 ? 0.816 -12.804 -0.033 1.00 98.69 109 SER A CA 1
ATOM 861 C C . SER A 1 109 ? 1.108 -12.637 1.463 1.00 98.69 109 SER A C 1
ATOM 863 O O . SER A 1 109 ? 0.980 -13.591 2.229 1.00 98.69 109 SER A O 1
ATOM 865 N N . GLN A 1 110 ? 1.451 -11.414 1.875 1.00 98.31 110 GLN A N 1
ATOM 866 C CA . GLN A 1 110 ? 1.779 -11.060 3.254 1.00 98.31 110 GLN A CA 1
ATOM 867 C C . GLN A 1 110 ? 0.571 -10.526 4.041 1.00 98.31 110 GLN A C 1
ATOM 869 O O . GLN A 1 110 ? 0.701 -10.198 5.213 1.00 98.31 110 GLN A O 1
ATOM 874 N N . GLY A 1 111 ? -0.618 -10.480 3.430 1.00 98.19 111 GLY A N 1
ATOM 875 C CA . GLY A 1 111 ? -1.834 -9.997 4.082 1.00 98.19 111 GLY A CA 1
ATOM 876 C C . GLY A 1 111 ? -1.990 -8.474 4.101 1.00 98.19 111 GLY A C 1
ATOM 877 O O . GLY A 1 111 ? -2.916 -7.987 4.731 1.00 98.19 111 GLY A O 1
ATOM 878 N N . GLU A 1 112 ? -1.149 -7.710 3.402 1.00 98.06 112 GLU A N 1
ATOM 879 C CA . GLU A 1 112 ? -1.212 -6.239 3.365 1.00 98.06 112 GLU A CA 1
ATOM 880 C C . GLU A 1 112 ? -2.250 -5.736 2.343 1.00 98.06 112 GLU A C 1
ATOM 882 O O . GLU A 1 112 ? -1.912 -5.088 1.346 1.00 98.06 112 GLU A O 1
ATOM 887 N N . PHE A 1 113 ? -3.529 -6.083 2.535 1.00 98.50 113 PHE A N 1
ATOM 888 C CA . PHE A 1 113 ? -4.571 -5.815 1.531 1.00 98.50 113 PHE A CA 1
ATOM 889 C C . PHE A 1 113 ? -4.902 -4.330 1.412 1.00 98.50 113 PHE A C 1
ATOM 891 O O . PHE A 1 113 ? -5.145 -3.853 0.302 1.00 98.50 113 PHE A O 1
ATOM 898 N N . ASP A 1 114 ? -4.872 -3.595 2.524 1.00 97.81 114 ASP A N 1
ATOM 899 C CA . ASP A 1 114 ? -5.182 -2.165 2.540 1.00 97.81 114 ASP A CA 1
ATOM 900 C C . ASP A 1 114 ? -4.183 -1.387 1.664 1.00 97.81 114 ASP A C 1
ATOM 902 O O . ASP A 1 114 ? -4.589 -0.571 0.831 1.00 97.81 114 ASP A O 1
ATOM 906 N N . TYR A 1 115 ? -2.880 -1.681 1.776 1.00 97.81 115 TYR A N 1
ATOM 907 C CA . TYR A 1 115 ? -1.870 -1.039 0.935 1.00 97.81 115 TYR A CA 1
ATOM 908 C C . TYR A 1 115 ? -1.860 -1.581 -0.501 1.00 97.81 115 TYR A C 1
ATOM 910 O O . TYR A 1 115 ? -1.717 -0.809 -1.454 1.00 97.81 115 TYR A O 1
ATOM 918 N N . ALA A 1 116 ? -2.077 -2.888 -0.687 1.00 98.44 116 ALA A N 1
ATOM 919 C CA . ALA A 1 116 ? -2.220 -3.487 -2.014 1.00 98.44 116 ALA A CA 1
ATOM 920 C C . ALA A 1 116 ? -3.348 -2.828 -2.821 1.00 98.44 116 ALA A C 1
ATOM 922 O O . ALA A 1 116 ? -3.180 -2.571 -4.014 1.00 98.44 116 ALA A O 1
ATOM 923 N N . LEU A 1 117 ? -4.468 -2.497 -2.168 1.00 97.06 117 LEU A N 1
ATOM 924 C CA . LEU A 1 117 ? -5.588 -1.800 -2.793 1.00 97.06 117 LEU A CA 1
ATOM 925 C C . LEU A 1 117 ? -5.179 -0.417 -3.314 1.00 97.06 117 LEU A C 1
ATOM 927 O O . LEU A 1 117 ? -5.558 -0.065 -4.429 1.00 97.06 117 LEU A O 1
ATOM 931 N N . LYS A 1 118 ? -4.351 0.333 -2.574 1.00 96.31 118 LYS A N 1
ATOM 932 C CA . LYS A 1 118 ? -3.847 1.644 -3.025 1.00 9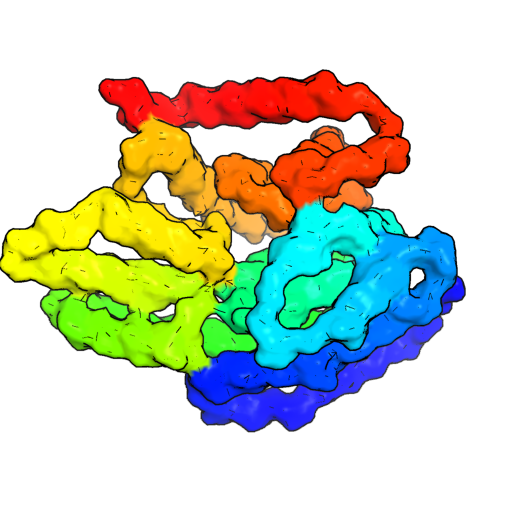6.31 118 LYS A CA 1
ATOM 933 C C . LYS A 1 118 ? -3.015 1.544 -4.291 1.00 96.31 118 LYS A C 1
ATOM 935 O O . LYS A 1 118 ? -3.176 2.358 -5.199 1.00 96.31 118 LYS A O 1
ATOM 940 N N . TYR A 1 119 ? -2.166 0.526 -4.396 1.00 97.56 119 TYR A N 1
ATOM 941 C CA . TYR A 1 119 ? -1.460 0.259 -5.646 1.00 97.56 119 TYR A CA 1
ATOM 942 C C . TYR A 1 119 ? -2.416 -0.179 -6.755 1.00 97.56 119 TYR A C 1
ATOM 944 O O . TYR A 1 119 ? -2.321 0.344 -7.861 1.00 97.56 119 TYR A O 1
ATOM 952 N N . LEU A 1 120 ? -3.349 -1.093 -6.474 1.00 96.56 120 LEU A N 1
ATOM 953 C CA . LEU A 1 120 ? -4.308 -1.600 -7.459 1.00 96.56 120 LEU A CA 1
ATOM 954 C C . LEU A 1 120 ? -5.131 -0.473 -8.090 1.00 96.56 120 LEU A C 1
ATOM 956 O O . LEU A 1 120 ? -5.255 -0.435 -9.315 1.00 96.56 120 LEU A O 1
ATOM 960 N N . GLU A 1 121 ? -5.646 0.449 -7.271 1.00 92.56 121 GLU A N 1
ATOM 961 C CA . GLU A 1 121 ? -6.426 1.614 -7.710 1.00 92.56 121 GLU A CA 1
ATOM 962 C C . GLU A 1 121 ? -5.677 2.430 -8.771 1.00 92.56 121 GLU A C 1
ATOM 964 O O . GLU A 1 121 ? -6.281 2.847 -9.756 1.00 92.56 121 GLU A O 1
ATOM 969 N N . ILE A 1 122 ? -4.360 2.606 -8.614 1.00 94.06 122 ILE A N 1
ATOM 970 C CA . ILE A 1 122 ? -3.534 3.390 -9.539 1.00 94.06 122 ILE A CA 1
ATOM 971 C C . ILE A 1 122 ? -3.046 2.564 -10.730 1.00 94.06 122 ILE A C 1
ATOM 973 O O . ILE A 1 122 ? -3.179 2.996 -11.874 1.00 94.06 122 ILE A O 1
ATOM 977 N N . VAL A 1 123 ? -2.481 1.381 -10.484 1.00 94.19 123 VAL A N 1
ATOM 978 C CA . VAL A 1 123 ? -1.875 0.521 -11.515 1.00 94.19 123 VAL A CA 1
ATOM 979 C C . VAL A 1 123 ? -2.902 0.142 -12.584 1.00 94.19 123 VAL A C 1
ATOM 981 O O . VAL A 1 123 ? -2.585 0.126 -13.776 1.00 94.19 123 VAL A O 1
ATOM 984 N N . GLN A 1 124 ? -4.160 -0.079 -12.194 1.00 91.06 124 GLN A N 1
ATOM 985 C CA . GLN A 1 124 ? -5.221 -0.412 -13.141 1.00 91.06 124 GLN A CA 1
ATOM 986 C C . GLN A 1 124 ? -5.498 0.708 -14.160 1.00 91.06 124 GLN A C 1
ATOM 988 O O . GLN A 1 124 ? -5.934 0.416 -15.272 1.00 91.06 124 GLN A O 1
ATOM 993 N N . PHE A 1 125 ? -5.233 1.981 -13.837 1.00 88.62 125 PHE A N 1
ATOM 994 C CA . PHE A 1 125 ? -5.424 3.078 -14.796 1.00 88.62 125 PHE A CA 1
ATOM 995 C C . PHE A 1 125 ? -4.442 3.038 -15.967 1.00 88.62 125 PHE A C 1
ATOM 997 O O . PHE A 1 125 ? -4.773 3.532 -17.044 1.00 88.62 125 PHE A O 1
ATOM 1004 N N . PHE A 1 126 ? -3.259 2.462 -15.754 1.00 89.25 126 PHE A N 1
ATOM 1005 C CA . PHE A 1 126 ? -2.181 2.412 -16.741 1.00 89.25 126 PHE A CA 1
ATOM 1006 C C . PHE A 1 126 ? -2.034 1.041 -17.400 1.00 89.25 126 PHE A C 1
ATOM 1008 O O . PHE A 1 126 ? -1.365 0.927 -18.421 1.00 89.25 126 PHE A O 1
ATOM 1015 N N . SER A 1 127 ? -2.680 0.012 -16.850 1.00 86.50 127 SER A N 1
ATOM 1016 C CA . SER A 1 127 ? -2.547 -1.366 -17.317 1.00 86.50 127 SER A CA 1
ATOM 1017 C C . SER A 1 127 ? -3.090 -1.562 -18.732 1.00 86.50 127 SER A C 1
ATOM 1019 O O . SER A 1 127 ? -4.234 -1.220 -19.047 1.00 86.50 127 SER A O 1
ATOM 1021 N N . LYS A 1 128 ? -2.269 -2.173 -19.592 1.00 83.00 128 LYS A N 1
ATOM 1022 C CA . LYS A 1 128 ? -2.711 -2.672 -20.892 1.00 83.00 128 LYS A CA 1
ATOM 1023 C C . LYS A 1 128 ? -3.668 -3.842 -20.679 1.00 83.00 128 LYS A C 1
ATOM 1025 O O . LYS A 1 128 ? -3.301 -4.847 -20.065 1.00 83.00 128 LYS A O 1
ATOM 1030 N N . ARG A 1 129 ? -4.868 -3.710 -21.248 1.00 82.88 129 ARG A N 1
ATOM 1031 C CA . ARG A 1 129 ? -5.891 -4.757 -21.218 1.00 82.88 129 ARG A CA 1
ATOM 1032 C C . ARG A 1 129 ? -5.389 -6.049 -21.841 1.00 82.88 129 ARG A C 1
ATOM 1034 O O . ARG A 1 129 ? -4.582 -6.011 -22.771 1.00 82.88 129 ARG A O 1
ATOM 1041 N N . GLU A 1 130 ? -5.933 -7.162 -21.360 1.00 77.94 130 GLU A N 1
ATOM 1042 C CA . GLU A 1 130 ? -5.688 -8.490 -21.931 1.00 77.94 130 GLU A CA 1
ATOM 1043 C C . GLU A 1 130 ? -4.198 -8.864 -21.887 1.00 77.94 130 GLU A C 1
ATOM 1045 O O . GLU A 1 130 ? -3.652 -9.451 -22.818 1.00 77.94 130 GLU A O 1
ATOM 1050 N N . THR A 1 131 ? -3.513 -8.506 -20.801 1.00 83.62 131 THR A N 1
ATOM 1051 C CA . THR A 1 131 ? -2.214 -9.083 -20.435 1.00 83.62 131 THR A CA 1
ATOM 1052 C C . THR A 1 131 ? -2.406 -10.059 -19.274 1.00 83.62 131 THR A C 1
ATOM 1054 O O . THR A 1 131 ? -3.396 -9.981 -18.551 1.00 83.62 131 THR A O 1
ATOM 1057 N N . TYR A 1 132 ? -1.464 -10.980 -19.050 1.00 83.06 132 TYR A N 1
ATOM 1058 C CA . TYR A 1 132 ? -1.532 -11.877 -17.884 1.00 83.06 132 TYR A CA 1
ATOM 1059 C C . TYR A 1 132 ? -1.572 -11.099 -16.562 1.00 83.06 132 TYR A C 1
ATOM 1061 O O . TYR A 1 132 ? -2.351 -11.435 -15.673 1.00 83.06 132 TYR A O 1
ATOM 1069 N N . ALA A 1 133 ? -0.763 -10.041 -16.453 1.00 88.81 133 ALA A N 1
ATOM 1070 C CA . ALA A 1 133 ? -0.744 -9.163 -15.288 1.00 88.81 133 ALA A CA 1
ATOM 1071 C C . ALA A 1 133 ? -2.100 -8.467 -15.076 1.00 88.81 133 ALA A C 1
ATOM 1073 O O . ALA A 1 133 ? -2.622 -8.483 -13.964 1.00 88.81 133 ALA A O 1
ATOM 1074 N N . ASP A 1 134 ? -2.707 -7.937 -16.142 1.00 89.19 134 ASP A N 1
ATOM 1075 C CA . ASP A 1 134 ? -4.042 -7.326 -16.093 1.00 89.19 134 ASP A CA 1
ATOM 1076 C C . ASP A 1 134 ? -5.132 -8.339 -15.702 1.00 89.19 134 ASP A C 1
ATOM 1078 O O . ASP A 1 134 ? -5.947 -8.057 -14.827 1.00 89.19 134 ASP A O 1
ATOM 1082 N N . ASN A 1 135 ? -5.097 -9.560 -16.249 1.00 89.50 135 ASN A N 1
ATOM 1083 C CA . ASN A 1 135 ? -6.044 -10.621 -15.887 1.00 89.50 135 ASN A CA 1
ATOM 1084 C C . ASN A 1 135 ? -5.989 -10.955 -14.388 1.00 89.50 135 ASN A C 1
ATOM 1086 O O . ASN A 1 135 ? -7.028 -11.037 -13.733 1.00 89.50 135 ASN A O 1
ATOM 1090 N N . PHE A 1 136 ? -4.790 -11.107 -13.819 1.00 93.25 136 PHE A N 1
ATOM 1091 C CA . PHE A 1 136 ? -4.641 -11.305 -12.376 1.00 93.25 136 PHE A CA 1
ATOM 1092 C C . PHE A 1 136 ? -5.131 -10.096 -11.570 1.00 93.25 136 PHE A C 1
ATOM 1094 O O . PHE A 1 136 ? -5.780 -10.273 -10.538 1.00 93.25 136 PHE A O 1
ATOM 1101 N N . LEU A 1 137 ? -4.862 -8.876 -12.041 1.00 93.12 137 LEU A N 1
ATOM 1102 C CA . LEU A 1 137 ? -5.304 -7.649 -11.380 1.00 93.12 137 LEU A CA 1
ATOM 1103 C C . LEU A 1 137 ? -6.837 -7.526 -11.352 1.00 93.12 137 LEU A C 1
ATOM 1105 O O . LEU A 1 137 ? -7.396 -7.104 -10.340 1.00 93.12 137 LEU A O 1
ATOM 1109 N N . ILE A 1 138 ? -7.525 -7.935 -12.424 1.00 91.94 138 ILE A N 1
ATOM 1110 C CA . ILE A 1 138 ? -8.994 -7.976 -12.502 1.00 91.94 138 ILE A CA 1
ATOM 1111 C C . ILE A 1 138 ? -9.569 -8.944 -11.460 1.00 91.94 138 ILE A C 1
ATOM 1113 O O . ILE A 1 138 ? -10.451 -8.550 -10.694 1.00 91.94 138 ILE A O 1
ATOM 1117 N N . HIS A 1 139 ? -9.044 -10.171 -11.377 1.00 92.69 139 HIS A N 1
ATOM 1118 C CA . HIS A 1 139 ? -9.499 -11.160 -10.386 1.00 92.69 139 HIS A CA 1
ATOM 1119 C C . HIS A 1 139 ? -9.230 -10.708 -8.958 1.00 92.69 139 HIS A C 1
ATOM 1121 O O . HIS A 1 139 ? -10.100 -10.802 -8.091 1.00 92.69 139 HIS A O 1
ATOM 1127 N N . LEU A 1 140 ? -8.042 -10.154 -8.708 1.00 96.19 140 LEU A N 1
ATOM 1128 C CA . LEU A 1 140 ? -7.713 -9.605 -7.401 1.00 96.19 140 LEU A CA 1
ATOM 1129 C C . LEU A 1 140 ? -8.660 -8.462 -7.024 1.00 96.19 140 LEU A C 1
ATOM 1131 O O . LEU A 1 140 ? -9.113 -8.401 -5.884 1.00 96.19 140 LEU A O 1
ATOM 1135 N N . LYS A 1 141 ? -9.004 -7.581 -7.968 1.00 96.31 141 LYS A N 1
ATOM 1136 C CA . LYS A 1 141 ? -9.964 -6.502 -7.721 1.00 96.31 141 LYS A CA 1
ATOM 1137 C C . LYS A 1 141 ? -11.323 -7.047 -7.292 1.00 96.31 141 LYS A C 1
ATOM 1139 O O . LYS A 1 141 ? -11.870 -6.564 -6.305 1.00 96.31 141 LYS A O 1
ATOM 1144 N N . GLU A 1 142 ? -11.866 -8.035 -8.002 1.00 95.56 142 GLU A N 1
ATOM 1145 C CA . GLU A 1 142 ? -13.149 -8.648 -7.636 1.00 95.56 142 GLU A CA 1
ATOM 1146 C C . GLU A 1 142 ? -13.092 -9.256 -6.227 1.00 95.56 142 GLU A C 1
ATOM 1148 O O . GLU A 1 142 ? -13.962 -8.997 -5.390 1.00 95.56 142 GLU A O 1
ATOM 1153 N N . ARG A 1 143 ? -12.017 -9.986 -5.924 1.00 97.12 143 ARG A N 1
ATOM 1154 C CA . ARG A 1 143 ? -11.783 -10.566 -4.598 1.00 97.12 143 ARG A CA 1
ATOM 1155 C C . ARG A 1 143 ? -11.709 -9.521 -3.496 1.00 97.12 143 ARG A C 1
ATOM 1157 O O . ARG A 1 143 ? -12.356 -9.694 -2.461 1.00 97.12 143 ARG A O 1
ATOM 1164 N N . LEU A 1 144 ? -10.943 -8.450 -3.698 1.00 97.75 144 LEU A N 1
ATOM 1165 C CA . LEU A 1 144 ? -10.791 -7.383 -2.711 1.00 97.75 144 LEU A CA 1
ATOM 1166 C C . LEU A 1 144 ? -12.083 -6.583 -2.532 1.00 97.75 144 LEU A C 1
ATOM 1168 O O . LEU A 1 144 ? -12.382 -6.195 -1.411 1.00 97.75 144 LEU A O 1
ATOM 1172 N N . ILE A 1 145 ? -12.900 -6.399 -3.577 1.00 97.12 145 ILE A N 1
ATOM 1173 C CA . ILE A 1 145 ? -14.242 -5.806 -3.436 1.00 97.12 145 ILE A CA 1
ATOM 1174 C C . ILE A 1 145 ? -15.109 -6.669 -2.513 1.00 97.12 145 ILE A C 1
ATOM 1176 O O . ILE A 1 145 ? -15.694 -6.163 -1.558 1.00 97.12 145 ILE A O 1
ATOM 1180 N N . LEU A 1 146 ? -15.175 -7.979 -2.760 1.00 97.62 146 LEU A N 1
ATOM 1181 C CA . LEU A 1 146 ? -15.952 -8.907 -1.932 1.00 97.62 146 LEU A CA 1
ATOM 1182 C C . LEU A 1 146 ? -15.432 -8.984 -0.487 1.00 97.62 146 LEU A C 1
ATOM 1184 O O . LEU A 1 146 ? -16.234 -9.072 0.444 1.00 97.62 146 LEU A O 1
ATOM 1188 N N . PHE A 1 147 ? -14.110 -8.941 -0.298 1.00 98.56 147 PHE A N 1
ATOM 1189 C CA . PHE A 1 147 ? -13.476 -8.883 1.020 1.00 98.56 147 PHE A CA 1
ATOM 1190 C C . PHE A 1 147 ? -13.845 -7.595 1.757 1.00 98.56 147 PHE A C 1
ATOM 1192 O O . PHE A 1 147 ? -14.374 -7.651 2.862 1.00 98.56 147 PHE A O 1
ATOM 1199 N N . ASN A 1 148 ? -13.631 -6.443 1.119 1.00 98.00 148 ASN A N 1
ATOM 1200 C CA . ASN A 1 148 ? -13.853 -5.133 1.723 1.00 98.00 148 ASN A CA 1
ATOM 1201 C C . ASN A 1 148 ? -15.327 -4.873 2.021 1.00 98.00 148 ASN A C 1
ATOM 1203 O O . ASN A 1 148 ? -15.631 -4.270 3.042 1.00 98.00 148 ASN A O 1
ATOM 1207 N N . ASN A 1 149 ? -16.250 -5.370 1.194 1.00 98.19 149 ASN A N 1
ATOM 1208 C CA . ASN A 1 149 ? -17.681 -5.287 1.489 1.00 98.19 149 ASN A CA 1
ATOM 1209 C C . ASN A 1 149 ? -18.041 -6.058 2.767 1.00 98.19 149 ASN A C 1
ATOM 1211 O O . ASN A 1 149 ? -18.825 -5.570 3.581 1.00 98.19 149 ASN A O 1
ATOM 1215 N N . GLN A 1 150 ? -17.460 -7.247 2.964 1.00 98.38 150 GLN A N 1
ATOM 1216 C CA . GLN A 1 150 ? -17.656 -7.998 4.201 1.00 98.38 150 GLN A CA 1
ATOM 1217 C C . GLN A 1 150 ? -16.989 -7.301 5.392 1.00 98.38 150 GLN A C 1
ATOM 1219 O O . GLN A 1 150 ? -17.652 -7.099 6.406 1.00 98.38 150 GLN A O 1
ATOM 1224 N N . LEU A 1 151 ? -15.722 -6.898 5.258 1.00 98.56 151 LEU A N 1
ATOM 1225 C CA . LEU A 1 151 ? -14.985 -6.184 6.302 1.00 98.56 151 LEU A CA 1
ATOM 1226 C C . LEU A 1 151 ? -15.737 -4.923 6.747 1.00 98.56 151 LEU A C 1
ATOM 1228 O O . LEU A 1 151 ? -15.957 -4.733 7.938 1.00 98.56 151 LEU A O 1
ATOM 1232 N N . ALA A 1 152 ? -16.198 -4.102 5.800 1.00 98.50 152 ALA A N 1
ATOM 1233 C CA . ALA A 1 152 ? -16.980 -2.903 6.084 1.00 98.50 152 ALA A CA 1
ATOM 1234 C C . ALA A 1 152 ? -18.287 -3.236 6.819 1.00 98.50 152 ALA A C 1
ATOM 1236 O O . ALA A 1 152 ? -18.648 -2.554 7.775 1.00 98.50 152 ALA A O 1
ATOM 1237 N N . SER A 1 153 ? -18.982 -4.310 6.423 1.00 98.44 153 SER A N 1
ATOM 1238 C CA . SER A 1 153 ? -20.192 -4.756 7.121 1.00 98.44 153 SER A CA 1
ATOM 1239 C C . SER A 1 153 ? -19.915 -5.211 8.556 1.00 98.44 153 SER A C 1
ATOM 1241 O O . SER A 1 153 ? -20.756 -4.986 9.425 1.00 98.44 153 SER A O 1
ATOM 1243 N N . GLU A 1 154 ? -18.781 -5.860 8.818 1.00 98.56 154 GLU A N 1
ATOM 1244 C CA . GLU A 1 154 ? -18.387 -6.284 10.164 1.00 98.56 154 GLU A CA 1
ATOM 1245 C C . GLU A 1 154 ? -17.952 -5.095 11.027 1.00 98.56 154 GLU A C 1
ATOM 1247 O O . GLU A 1 154 ? -18.434 -4.963 12.151 1.00 98.56 154 GLU A O 1
ATOM 1252 N N . ILE A 1 155 ? -17.144 -4.181 10.481 1.00 98.62 155 ILE A N 1
ATOM 1253 C CA . ILE A 1 155 ? -16.740 -2.940 11.155 1.00 98.62 155 ILE A CA 1
ATOM 1254 C C . ILE A 1 155 ? -17.962 -2.093 11.521 1.00 98.62 155 ILE A C 1
ATOM 1256 O O . ILE A 1 155 ? -18.062 -1.618 12.650 1.00 98.62 155 ILE A O 1
ATOM 1260 N N . GLN A 1 156 ? -18.945 -1.973 10.623 1.00 98.69 156 GLN A N 1
ATOM 1261 C CA . GLN A 1 156 ? -20.158 -1.197 10.884 1.00 98.69 156 GLN A CA 1
ATOM 1262 C C . GLN A 1 156 ? -20.944 -1.702 12.104 1.00 98.69 156 GLN A C 1
ATOM 1264 O O . GLN A 1 156 ? -21.599 -0.905 12.775 1.00 98.69 156 GLN A O 1
ATOM 1269 N N . LYS A 1 157 ? -20.877 -3.002 12.430 1.00 98.69 157 LYS A N 1
ATOM 1270 C CA . LYS A 1 157 ? -21.487 -3.537 13.661 1.00 98.69 157 LYS A CA 1
ATOM 1271 C C . LYS A 1 157 ? -20.810 -2.956 14.901 1.00 98.69 157 LYS A C 1
ATOM 1273 O O . LYS A 1 157 ? -21.504 -2.576 15.836 1.00 98.69 157 LYS A O 1
ATOM 1278 N N . GLY A 1 158 ? -19.480 -2.860 14.884 1.00 98.62 158 GLY A N 1
ATOM 1279 C CA . GLY A 1 158 ? -18.703 -2.235 15.952 1.00 98.62 158 GLY A CA 1
ATOM 1280 C C . GLY A 1 158 ? -19.025 -0.748 16.088 1.00 98.62 158 GLY A C 1
ATOM 1281 O O . GLY A 1 158 ? -19.273 -0.293 17.200 1.00 98.62 158 GLY A O 1
ATOM 1282 N N . ILE A 1 159 ? -19.131 -0.025 14.966 1.00 98.56 159 ILE A N 1
ATOM 1283 C CA . ILE A 1 159 ? -19.480 1.407 14.956 1.00 98.56 159 ILE A CA 1
ATOM 1284 C C . ILE A 1 159 ? -20.867 1.615 15.573 1.00 98.56 159 ILE A C 1
ATOM 1286 O O . ILE A 1 159 ? -21.044 2.477 16.423 1.00 98.56 159 ILE A O 1
ATOM 1290 N N . VAL A 1 160 ? -21.845 0.769 15.231 1.00 98.69 160 VAL A N 1
ATOM 1291 C CA . VAL A 1 160 ? -23.197 0.845 15.809 1.00 98.69 160 VAL A CA 1
ATOM 1292 C C . VAL A 1 160 ? -23.199 0.631 17.327 1.00 98.69 160 VAL A C 1
ATOM 1294 O O . VAL A 1 160 ? -23.975 1.281 18.023 1.00 98.69 160 VAL A O 1
ATOM 1297 N N . GLU A 1 161 ? -22.379 -0.276 17.862 1.00 98.69 161 GLU A N 1
ATOM 1298 C CA . GLU A 1 161 ? -22.261 -0.450 19.319 1.00 98.69 161 GLU A CA 1
ATOM 1299 C C . GLU A 1 161 ? -21.488 0.708 19.971 1.00 98.69 161 GLU A C 1
ATOM 1301 O O . GLU A 1 161 ? -21.886 1.189 21.034 1.00 98.69 161 GLU A O 1
ATOM 1306 N N . HIS A 1 162 ? -20.448 1.220 19.306 1.00 98.31 162 HIS A N 1
ATOM 1307 C CA . HIS A 1 162 ? -19.713 2.407 19.739 1.00 98.31 162 HIS A CA 1
ATOM 1308 C C . HIS A 1 162 ? -20.648 3.617 19.873 1.00 98.31 162 HIS A C 1
ATOM 1310 O O . HIS A 1 162 ? -20.678 4.255 20.923 1.00 98.31 162 HIS A O 1
ATOM 1316 N N . ASP A 1 163 ? -21.466 3.890 18.855 1.00 98.00 163 ASP A N 1
ATOM 1317 C CA . ASP A 1 163 ? -22.399 5.023 18.822 1.00 98.00 163 ASP A CA 1
ATOM 1318 C C . ASP A 1 163 ? -23.478 4.937 19.918 1.00 98.00 163 ASP A C 1
ATOM 1320 O O . ASP A 1 163 ? -24.017 5.956 20.354 1.00 98.00 163 ASP A O 1
ATOM 1324 N N . LYS A 1 164 ? -23.784 3.728 20.412 1.00 98.25 164 LYS A N 1
ATOM 1325 C CA . LYS A 1 164 ? -24.669 3.510 21.573 1.00 98.25 164 LYS A CA 1
ATOM 1326 C C . LYS A 1 164 ? -23.973 3.753 22.919 1.00 98.25 164 LYS A C 1
ATOM 1328 O O . LYS A 1 164 ? -24.634 3.706 23.954 1.00 98.25 164 LYS A O 1
ATOM 1333 N N . GLY A 1 165 ? -22.660 3.984 22.930 1.00 97.62 165 GLY A N 1
ATOM 1334 C CA . GLY A 1 165 ? -21.838 4.063 24.140 1.00 97.62 165 GLY A CA 1
ATOM 1335 C C . GLY A 1 165 ? -21.509 2.700 24.765 1.00 97.62 165 GLY A C 1
ATOM 1336 O O . GLY A 1 165 ? -21.060 2.648 25.919 1.00 97.62 165 GLY A O 1
ATOM 1337 N N . GLU A 1 166 ? -21.734 1.610 24.022 1.00 98.31 166 GLU A N 1
ATOM 1338 C CA . GLU A 1 166 ? -21.446 0.220 24.397 1.00 98.31 166 GLU A CA 1
ATOM 1339 C C . GLU A 1 166 ? -20.020 -0.155 23.956 1.00 98.31 166 GLU A C 1
ATOM 1341 O O . GLU A 1 166 ? -19.795 -1.058 23.145 1.00 98.31 166 GLU A O 1
ATOM 1346 N N . PHE A 1 167 ? -19.035 0.589 24.466 1.00 98.25 167 PHE A N 1
ATOM 1347 C CA . PHE A 1 167 ? -17.650 0.521 24.000 1.00 98.25 167 PHE A CA 1
ATOM 1348 C C . PHE A 1 167 ? -17.017 -0.862 24.173 1.00 98.25 167 PHE A C 1
ATOM 1350 O O . PHE A 1 167 ? -16.264 -1.292 23.306 1.00 98.25 167 PHE A O 1
ATOM 1357 N N . GLU A 1 168 ? -17.348 -1.590 25.238 1.00 98.44 168 GLU A N 1
ATOM 1358 C CA . GLU A 1 168 ? -16.873 -2.956 25.465 1.00 98.44 168 GLU A CA 1
ATOM 1359 C C . GLU A 1 168 ? -17.296 -3.902 24.330 1.00 98.44 168 GLU A C 1
ATOM 1361 O O . GLU A 1 168 ? -16.464 -4.636 23.800 1.00 98.44 168 GLU A O 1
ATOM 1366 N N . LYS A 1 169 ? -18.557 -3.824 23.880 1.00 98.56 169 LYS A N 1
ATOM 1367 C CA . LYS A 1 169 ? -19.054 -4.636 22.755 1.00 98.56 169 LYS A CA 1
ATOM 1368 C C . LYS A 1 169 ? -18.387 -4.249 21.439 1.00 98.56 169 LYS A C 1
ATOM 1370 O O . LYS A 1 169 ? -18.045 -5.119 20.641 1.00 98.56 169 LYS A O 1
ATOM 1375 N N . ALA A 1 170 ? -18.182 -2.950 21.210 1.00 98.75 170 ALA A N 1
ATOM 1376 C CA . ALA A 1 170 ? -17.459 -2.472 20.034 1.00 98.75 170 ALA A CA 1
ATOM 1377 C C . ALA A 1 170 ? -16.018 -3.015 20.012 1.00 98.75 170 ALA A C 1
ATOM 1379 O O . ALA A 1 170 ? -15.572 -3.554 19.000 1.00 98.75 170 ALA A O 1
ATOM 1380 N N . ILE A 1 171 ? -15.318 -2.954 21.150 1.00 98.69 171 ILE A N 1
ATOM 1381 C CA . ILE A 1 171 ? -13.964 -3.497 21.328 1.00 98.69 171 ILE A CA 1
ATOM 1382 C C . ILE A 1 171 ? -13.925 -5.003 21.047 1.00 98.69 171 ILE A C 1
ATOM 1384 O O . ILE A 1 171 ? -13.021 -5.457 20.343 1.00 98.69 171 ILE A O 1
ATOM 1388 N N . GLU A 1 172 ? -14.887 -5.777 21.556 1.00 98.69 172 GLU A N 1
ATOM 1389 C CA . GLU A 1 172 ? -14.997 -7.216 21.277 1.00 98.69 172 GLU A CA 1
ATOM 1390 C C . GLU A 1 172 ? -15.142 -7.492 19.772 1.00 98.69 172 GLU A C 1
ATOM 1392 O O . GLU A 1 172 ? -14.422 -8.335 19.230 1.00 98.69 172 GLU A O 1
ATOM 1397 N N . ILE A 1 173 ? -16.005 -6.738 19.079 1.00 98.81 173 ILE A N 1
ATOM 1398 C CA . ILE A 1 173 ? -16.201 -6.858 17.626 1.00 98.81 173 ILE A CA 1
ATOM 1399 C C . ILE A 1 173 ? -14.898 -6.570 16.874 1.00 98.81 173 ILE A C 1
ATOM 1401 O O . ILE A 1 173 ? -14.468 -7.389 16.060 1.00 98.81 173 ILE A O 1
ATOM 1405 N N . TYR A 1 174 ? -14.237 -5.441 17.147 1.00 98.75 174 TYR A N 1
ATOM 1406 C CA . TYR A 1 174 ? -12.996 -5.086 16.449 1.00 98.75 174 TYR A CA 1
ATOM 1407 C C . TYR A 1 174 ? -11.852 -6.055 16.752 1.00 98.75 174 TYR A C 1
ATOM 1409 O O . TYR A 1 174 ? -11.055 -6.364 15.866 1.00 98.75 174 TYR A O 1
ATOM 1417 N N . THR A 1 175 ? -11.796 -6.592 17.971 1.00 98.62 175 THR A N 1
ATOM 1418 C CA . THR A 1 175 ? -10.810 -7.610 18.354 1.00 98.62 175 THR A CA 1
ATOM 1419 C C . THR A 1 175 ? -11.010 -8.906 17.565 1.00 98.62 175 THR A C 1
ATOM 1421 O O . THR A 1 175 ? -10.035 -9.485 17.085 1.00 98.62 175 THR A O 1
ATOM 1424 N N . GLU A 1 176 ? -12.254 -9.355 17.372 1.00 98.56 176 GLU A N 1
ATOM 1425 C CA . GLU A 1 176 ? -12.539 -10.541 16.553 1.00 98.56 176 GLU A CA 1
ATOM 1426 C C . GLU A 1 176 ? -12.245 -10.290 15.064 1.00 98.56 176 GLU A C 1
ATOM 1428 O O . GLU A 1 176 ? -11.689 -11.164 14.396 1.00 98.56 176 GLU A O 1
ATOM 1433 N N . ILE A 1 177 ? -12.513 -9.084 14.547 1.00 98.69 177 ILE A N 1
ATOM 1434 C CA . ILE A 1 177 ? -12.104 -8.701 13.184 1.00 98.69 177 ILE A CA 1
ATOM 1435 C C . ILE A 1 177 ? -10.583 -8.805 13.042 1.00 98.69 177 ILE A C 1
ATOM 1437 O O . ILE A 1 177 ? -10.107 -9.466 12.122 1.00 98.69 177 ILE A O 1
ATOM 1441 N N . LEU A 1 178 ? -9.811 -8.230 13.968 1.00 98.44 178 LEU A N 1
ATOM 1442 C CA . LEU A 1 178 ? -8.342 -8.236 13.921 1.00 98.44 178 LEU A CA 1
ATOM 1443 C C . LEU A 1 178 ? -7.728 -9.625 14.135 1.00 98.44 178 LEU A C 1
ATOM 1445 O O . LEU A 1 178 ? -6.625 -9.899 13.671 1.00 98.44 178 LEU A O 1
ATOM 1449 N N . LYS A 1 179 ? -8.442 -10.547 14.777 1.00 98.25 179 LYS A N 1
ATOM 1450 C CA . LYS A 1 179 ? -8.039 -11.958 14.834 1.00 98.25 179 LYS A CA 1
ATOM 1451 C C . LYS A 1 179 ? -8.159 -12.656 13.474 1.00 98.25 179 LYS A C 1
ATOM 1453 O O . LYS A 1 179 ? -7.386 -13.569 13.186 1.00 98.25 179 LYS A O 1
ATOM 1458 N N . ASN A 1 180 ? -9.124 -12.241 12.654 1.00 97.94 180 ASN A N 1
ATOM 1459 C CA . ASN A 1 180 ? -9.394 -12.809 11.331 1.00 97.94 180 ASN A CA 1
ATOM 1460 C C . ASN A 1 180 ? -8.643 -12.075 10.206 1.00 97.94 180 ASN A C 1
ATOM 1462 O O . ASN A 1 180 ? -8.256 -12.703 9.223 1.00 97.94 180 ASN A O 1
ATOM 1466 N N . TYR A 1 181 ? -8.408 -10.772 10.371 1.00 98.06 181 TYR A N 1
ATOM 1467 C CA . TYR A 1 181 ? -7.633 -9.909 9.487 1.00 98.06 181 TYR A CA 1
ATOM 1468 C C . TYR A 1 181 ? -6.799 -8.904 10.313 1.00 98.06 181 TYR A C 1
ATOM 1470 O O . TYR A 1 181 ? -7.243 -7.778 10.557 1.00 98.06 181 TYR A O 1
ATOM 1478 N N . PRO A 1 182 ? -5.587 -9.288 10.755 1.00 96.50 182 PRO A N 1
ATOM 1479 C CA . PRO A 1 182 ? -4.772 -8.467 11.661 1.00 96.50 182 PRO A CA 1
ATOM 1480 C C . PRO A 1 182 ? -4.282 -7.152 11.047 1.00 96.50 182 PRO A C 1
ATOM 1482 O O . PRO A 1 182 ? -4.034 -6.190 11.774 1.00 96.50 182 PRO A O 1
ATOM 1485 N N . ASN A 1 183 ? -4.208 -7.087 9.717 1.00 96.94 183 ASN A N 1
ATOM 1486 C CA . ASN A 1 183 ? -3.616 -5.970 8.985 1.00 96.94 183 ASN A CA 1
ATOM 1487 C C . ASN A 1 183 ? -4.646 -4.894 8.590 1.00 96.94 183 ASN A C 1
ATOM 1489 O O . ASN A 1 183 ? -4.397 -4.085 7.703 1.00 96.94 183 ASN A O 1
ATOM 1493 N N . SER A 1 184 ? -5.828 -4.865 9.215 1.00 97.81 184 SER A N 1
ATOM 1494 C CA . SER A 1 184 ? -6.826 -3.828 8.932 1.00 97.81 184 SER A CA 1
ATOM 1495 C C . SER A 1 184 ? -6.437 -2.503 9.583 1.00 97.81 184 SER A C 1
ATOM 1497 O O . SER A 1 184 ? -6.523 -2.365 10.806 1.00 97.81 184 SER A O 1
ATOM 1499 N N . ALA A 1 185 ? -6.085 -1.492 8.787 1.00 97.06 185 ALA A N 1
ATOM 1500 C CA . ALA A 1 185 ? -5.848 -0.146 9.309 1.00 97.06 185 ALA A CA 1
ATOM 1501 C C . ALA A 1 185 ? -7.123 0.434 9.951 1.00 97.06 185 ALA A C 1
ATOM 1503 O O . ALA A 1 185 ? -7.059 1.058 11.011 1.00 97.06 185 ALA A O 1
ATOM 1504 N N . TRP A 1 186 ? -8.288 0.152 9.354 1.00 97.31 186 TRP A N 1
ATOM 1505 C CA . TRP A 1 186 ? -9.583 0.620 9.847 1.00 97.31 186 TRP A CA 1
ATOM 1506 C C . TRP A 1 186 ? -9.963 -0.019 11.188 1.00 97.31 186 TRP A C 1
ATOM 1508 O O . TRP A 1 186 ? -10.213 0.704 12.148 1.00 97.31 186 TRP A O 1
ATOM 1518 N N . ALA A 1 187 ? -9.925 -1.350 11.315 1.00 97.62 187 ALA A N 1
ATOM 1519 C CA . ALA A 1 187 ? -10.287 -1.992 12.581 1.00 97.62 187 ALA A CA 1
ATOM 1520 C C . ALA A 1 187 ? -9.301 -1.651 13.716 1.00 97.62 187 ALA A C 1
ATOM 1522 O O . ALA A 1 187 ? -9.725 -1.491 14.858 1.00 97.62 187 ALA A O 1
ATOM 1523 N N . ASN A 1 188 ? -8.006 -1.475 13.415 1.00 96.62 188 ASN A N 1
ATOM 1524 C CA . ASN A 1 188 ? -7.028 -0.988 14.396 1.00 96.62 188 ASN A CA 1
ATOM 1525 C C . ASN A 1 188 ? -7.374 0.424 14.900 1.00 96.62 188 ASN A C 1
ATOM 1527 O O . ASN A 1 188 ? -7.292 0.683 16.102 1.00 96.62 188 ASN A O 1
ATOM 1531 N N . PHE A 1 189 ? -7.776 1.325 13.998 1.00 96.12 189 PHE A N 1
ATOM 1532 C CA . PHE A 1 189 ? -8.215 2.672 14.359 1.00 96.12 189 PHE A CA 1
ATOM 1533 C C . PHE A 1 189 ? -9.470 2.649 15.239 1.00 96.12 189 PHE A C 1
ATOM 1535 O O . PHE A 1 189 ? -9.473 3.242 16.316 1.00 96.12 189 PHE A O 1
ATOM 1542 N N . GLU A 1 190 ? -10.509 1.926 14.821 1.00 97.06 190 GLU A N 1
ATOM 1543 C CA . GLU A 1 190 ? -11.786 1.872 15.542 1.00 97.06 190 GLU A CA 1
ATOM 1544 C C . GLU A 1 190 ? -11.672 1.191 16.914 1.00 97.06 190 GLU A C 1
ATOM 1546 O O . GLU A 1 190 ? -12.316 1.609 17.885 1.00 97.06 190 GLU A O 1
ATOM 1551 N N . LEU A 1 191 ? -10.814 0.169 17.024 1.00 96.38 191 LEU A N 1
ATOM 1552 C CA . LEU A 1 191 ? -10.486 -0.469 18.297 1.00 96.38 191 LEU A CA 1
ATOM 1553 C C . LEU A 1 191 ? -9.890 0.549 19.269 1.00 96.38 191 LEU A C 1
ATOM 1555 O O . LEU A 1 191 ? -10.366 0.679 20.397 1.00 96.38 191 LEU A O 1
ATOM 1559 N N . PHE A 1 192 ? -8.872 1.288 18.830 1.00 94.25 192 PHE A N 1
ATOM 1560 C CA . PHE A 1 192 ? -8.240 2.312 19.655 1.00 94.25 192 PHE A CA 1
ATOM 1561 C C . PHE A 1 192 ? -9.208 3.435 20.024 1.00 94.25 192 PHE A C 1
ATOM 1563 O O . PHE A 1 192 ? -9.223 3.880 21.174 1.00 94.25 192 PHE A O 1
ATOM 1570 N N . TYR A 1 193 ? -10.034 3.878 19.077 1.00 94.06 193 TYR A N 1
ATOM 1571 C CA . TYR A 1 193 ? -11.021 4.921 19.327 1.00 94.06 193 TYR A CA 1
ATOM 1572 C C . TYR A 1 193 ? -12.036 4.479 20.393 1.00 94.06 193 TYR A C 1
ATOM 1574 O O . TYR A 1 193 ? -12.269 5.187 21.371 1.00 94.06 193 TYR A O 1
ATOM 1582 N N . SER A 1 194 ? -12.536 3.246 20.296 1.00 96.31 194 SER A N 1
ATOM 1583 C CA . SER A 1 194 ? -13.464 2.672 21.281 1.00 96.31 194 SER A CA 1
ATOM 1584 C C . SER A 1 194 ? -12.822 2.459 22.654 1.00 96.31 194 SER A C 1
ATOM 1586 O O . SER A 1 194 ? -13.439 2.755 23.676 1.00 96.31 194 SER A O 1
ATOM 1588 N N . GLN A 1 195 ? -11.566 2.002 22.702 1.00 95.12 195 GLN A N 1
ATOM 1589 C CA . GLN A 1 195 ? -10.795 1.916 23.948 1.00 95.12 195 GLN A CA 1
ATOM 1590 C C . GLN A 1 195 ? -10.609 3.292 24.587 1.00 95.12 195 GLN A C 1
ATOM 1592 O O . GLN A 1 195 ? -10.737 3.431 25.804 1.00 95.12 195 GLN A O 1
ATOM 1597 N N . SER A 1 196 ? -10.352 4.312 23.769 1.00 93.38 196 SER A N 1
ATOM 1598 C CA . SER A 1 196 ? -10.160 5.676 24.247 1.00 93.38 196 SER A CA 1
ATOM 1599 C C . SER A 1 196 ? -11.424 6.229 24.897 1.00 93.38 196 SER A C 1
ATOM 1601 O O . SER A 1 196 ? -11.361 6.775 26.003 1.00 93.38 196 SER A O 1
ATOM 1603 N N . GLU A 1 197 ? -12.582 6.023 24.273 1.00 94.62 197 GLU A N 1
ATOM 1604 C CA . GLU A 1 197 ? -13.859 6.457 24.839 1.00 94.62 197 GLU A CA 1
ATOM 1605 C C . GLU A 1 197 ? -14.265 5.657 26.084 1.00 94.62 197 GLU A C 1
ATOM 1607 O O . GLU A 1 197 ? -14.746 6.235 27.065 1.00 94.62 197 GLU A O 1
ATOM 1612 N N . LEU A 1 198 ? -13.970 4.355 26.131 1.00 95.88 198 LEU A N 1
ATOM 1613 C CA . LEU A 1 198 ? -14.159 3.562 27.345 1.00 95.88 198 LEU A CA 1
ATOM 1614 C C . LEU A 1 198 ? -13.302 4.085 28.506 1.00 95.88 198 LEU A C 1
ATOM 1616 O O . LEU A 1 198 ? -13.801 4.295 29.613 1.00 95.88 198 LEU A O 1
ATOM 1620 N N . ASN A 1 199 ? -12.022 4.361 28.255 1.00 94.56 199 ASN A N 1
ATOM 1621 C CA . ASN A 1 199 ? -11.125 4.936 29.254 1.00 94.56 199 ASN A CA 1
ATOM 1622 C C . ASN A 1 199 ? -11.623 6.304 29.736 1.00 94.56 199 ASN A C 1
ATOM 1624 O O . ASN A 1 199 ? -11.558 6.592 30.933 1.00 94.56 199 ASN A O 1
ATOM 1628 N N . ASN A 1 200 ? -12.170 7.132 28.838 1.00 93.00 200 ASN A N 1
ATOM 1629 C CA . ASN A 1 200 ? -12.798 8.400 29.205 1.00 93.00 200 ASN A CA 1
ATOM 1630 C C . ASN A 1 200 ? -14.000 8.183 30.138 1.00 93.00 200 ASN A C 1
ATOM 1632 O O . ASN A 1 200 ? -14.084 8.848 31.174 1.00 93.00 200 ASN A O 1
ATOM 1636 N N . LYS A 1 201 ? -14.887 7.237 29.801 1.00 93.81 201 LYS A N 1
ATOM 1637 C CA . LYS A 1 201 ? -16.087 6.875 30.577 1.00 93.81 201 LYS A CA 1
ATOM 1638 C C . LYS A 1 201 ? -15.744 6.339 31.970 1.00 93.81 201 LYS A C 1
ATOM 1640 O O . LYS A 1 201 ? -16.424 6.676 32.934 1.00 93.81 201 LYS A O 1
ATOM 1645 N N . LEU A 1 202 ? -14.672 5.553 32.088 1.00 94.69 202 LEU A N 1
ATOM 1646 C CA . LEU A 1 202 ? -14.210 4.957 33.349 1.00 94.69 202 LEU A CA 1
ATOM 1647 C C . LEU A 1 202 ? -13.308 5.881 34.188 1.00 94.69 202 LEU A C 1
ATOM 1649 O O . LEU A 1 202 ? -12.859 5.485 35.260 1.00 94.69 202 LEU A O 1
ATOM 1653 N N . GLY A 1 203 ? -13.009 7.098 33.719 1.00 92.62 203 GLY A N 1
ATOM 1654 C CA . GLY A 1 203 ? -12.102 8.024 34.410 1.00 92.62 203 GLY A CA 1
ATOM 1655 C C . GLY A 1 203 ? -10.610 7.686 34.263 1.00 92.62 203 GLY A C 1
ATOM 1656 O O . GLY A 1 203 ? -9.763 8.335 34.874 1.00 92.62 203 GLY A O 1
ATOM 1657 N N . ASN A 1 204 ? -10.260 6.736 33.396 1.00 92.38 204 ASN A N 1
ATOM 1658 C CA . ASN A 1 204 ? 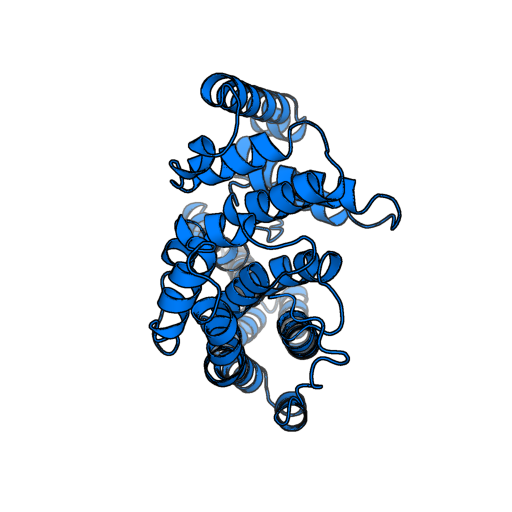-8.899 6.270 33.132 1.00 92.38 204 ASN A CA 1
ATOM 1659 C C . ASN A 1 204 ? -8.219 7.031 31.980 1.00 92.38 204 ASN A C 1
ATOM 1661 O O . ASN A 1 204 ? -7.458 6.451 31.212 1.00 92.38 204 ASN A O 1
ATOM 1665 N N . LYS A 1 205 ? -8.457 8.343 31.851 1.00 86.00 205 LYS A N 1
ATOM 1666 C CA . LYS A 1 205 ? -7.963 9.164 30.721 1.00 86.00 205 LYS A CA 1
ATOM 1667 C C . LYS A 1 205 ? -6.447 9.107 30.510 1.00 86.00 205 LYS A C 1
ATOM 1669 O O . LYS A 1 205 ? -5.980 9.302 29.396 1.00 86.00 205 LYS A O 1
ATOM 1674 N N . HIS A 1 206 ? -5.681 8.820 31.562 1.00 83.31 206 HIS A N 1
ATOM 1675 C CA . HIS A 1 206 ? -4.229 8.637 31.489 1.00 83.31 206 HIS A CA 1
ATOM 1676 C C . HIS A 1 206 ? -3.812 7.472 30.571 1.00 83.31 206 HIS A C 1
ATOM 1678 O O . HIS A 1 206 ? -2.702 7.484 30.053 1.00 83.31 206 HIS A O 1
ATOM 1684 N N . LEU A 1 207 ? -4.695 6.491 30.340 1.00 84.56 207 LEU A N 1
ATOM 1685 C CA . LEU A 1 207 ? -4.472 5.395 29.394 1.00 84.56 207 LEU A CA 1
ATOM 1686 C C . LEU A 1 207 ? -4.595 5.840 27.928 1.00 84.56 207 LEU A C 1
ATOM 1688 O O . LEU A 1 207 ? -4.110 5.141 27.045 1.00 84.56 207 LEU A O 1
ATOM 1692 N N . ASN A 1 208 ? -5.160 7.020 27.657 1.00 84.62 208 ASN A N 1
ATOM 1693 C CA . ASN A 1 208 ? -5.243 7.614 26.317 1.00 84.62 208 ASN A CA 1
ATOM 1694 C C . ASN A 1 208 ? -4.021 8.496 26.033 1.00 84.62 208 ASN A C 1
ATOM 1696 O O . ASN A 1 208 ? -4.132 9.552 25.409 1.00 84.62 208 ASN A O 1
ATOM 1700 N N . SER A 1 209 ? -2.865 8.109 26.578 1.00 80.25 209 SER A N 1
ATOM 1701 C CA . SER A 1 209 ? -1.652 8.901 26.467 1.00 80.25 209 SER A CA 1
ATOM 1702 C C . SER A 1 209 ? -1.213 9.032 25.011 1.00 80.25 209 SER A C 1
ATOM 1704 O O . SER A 1 209 ? -1.523 8.203 24.148 1.00 80.25 209 SER A O 1
ATOM 1706 N N . PHE A 1 210 ? -0.450 10.086 24.751 1.00 78.69 210 PHE A N 1
ATOM 1707 C CA . PHE A 1 210 ? 0.108 10.345 23.438 1.00 78.69 210 PHE A CA 1
ATOM 1708 C C . PHE A 1 210 ? 0.997 9.186 22.953 1.00 78.69 210 PHE A C 1
ATOM 1710 O O . PHE A 1 210 ? 0.945 8.799 21.792 1.00 78.69 210 PHE A O 1
ATOM 1717 N N . GLU A 1 211 ? 1.752 8.561 23.856 1.00 80.06 211 GLU A N 1
ATOM 1718 C CA . GLU A 1 211 ? 2.599 7.404 23.559 1.00 80.06 211 GLU A CA 1
ATOM 1719 C C . GLU A 1 211 ? 1.781 6.196 23.081 1.00 80.06 211 GLU A C 1
ATOM 1721 O O . GLU A 1 211 ? 2.189 5.495 22.151 1.00 80.06 211 GLU A O 1
ATOM 1726 N N . ASN A 1 212 ? 0.609 5.966 23.684 1.00 81.50 212 ASN A N 1
ATOM 1727 C CA . ASN A 1 212 ? -0.294 4.899 23.259 1.00 81.50 212 ASN A CA 1
ATOM 1728 C C . ASN A 1 212 ? -0.867 5.186 21.868 1.00 81.50 212 ASN A C 1
ATOM 1730 O O . ASN A 1 212 ? -0.903 4.279 21.032 1.00 81.50 212 ASN A O 1
ATOM 1734 N N . TRP A 1 213 ? -1.231 6.441 21.587 1.00 86.69 213 TRP A N 1
ATOM 1735 C CA . TRP A 1 213 ? -1.624 6.852 20.240 1.00 86.69 213 TRP A CA 1
ATOM 1736 C C . TRP A 1 213 ? -0.494 6.650 19.224 1.00 86.69 213 TRP A C 1
ATOM 1738 O O . TRP A 1 213 ? -0.728 6.013 18.201 1.00 86.69 213 TRP A O 1
ATOM 1748 N N . GLU A 1 214 ? 0.738 7.095 19.501 1.00 85.69 214 GLU A N 1
ATOM 1749 C CA . GLU A 1 214 ? 1.863 6.934 18.564 1.00 85.69 214 GLU A CA 1
ATOM 1750 C C . GLU A 1 214 ? 2.112 5.464 18.209 1.00 85.69 214 GLU A C 1
ATOM 1752 O O . GLU A 1 214 ? 2.360 5.143 17.044 1.00 85.69 214 GLU A O 1
ATOM 1757 N N . LYS A 1 215 ? 2.015 4.559 19.192 1.00 84.75 215 LYS A N 1
ATOM 1758 C CA . LYS A 1 215 ? 2.188 3.120 18.965 1.00 84.75 215 LYS A CA 1
ATOM 1759 C C . LYS A 1 215 ? 1.114 2.561 18.031 1.00 84.75 215 LYS A C 1
ATOM 1761 O O . LYS A 1 215 ? 1.440 1.830 17.097 1.00 84.75 215 LYS A O 1
ATOM 1766 N N . ILE A 1 216 ? -0.152 2.901 18.268 1.00 87.69 216 ILE A N 1
ATOM 1767 C CA . ILE A 1 216 ? -1.264 2.445 17.426 1.00 87.69 216 ILE A CA 1
ATOM 1768 C C . ILE A 1 216 ? -1.189 3.070 16.035 1.00 87.69 216 ILE A C 1
ATOM 1770 O O . ILE A 1 216 ? -1.333 2.365 15.039 1.00 87.69 216 ILE A O 1
ATOM 1774 N N . LYS A 1 217 ? -0.905 4.369 15.949 1.00 90.56 217 LYS A N 1
ATOM 1775 C CA . LYS A 1 217 ? -0.729 5.093 14.690 1.00 90.56 217 LYS A CA 1
ATOM 1776 C C . LYS A 1 217 ? 0.362 4.459 13.827 1.00 90.56 217 LYS A C 1
ATOM 1778 O O . LYS A 1 217 ? 0.157 4.284 12.629 1.00 90.56 217 LYS A O 1
ATOM 1783 N N . GLY A 1 218 ? 1.484 4.062 14.434 1.00 90.44 218 GLY A N 1
ATOM 1784 C CA . GLY A 1 218 ? 2.537 3.308 13.753 1.00 90.44 218 GLY A CA 1
ATOM 1785 C C . GLY A 1 218 ? 2.027 2.003 13.133 1.00 90.44 218 GLY A C 1
ATOM 1786 O O . GLY A 1 218 ? 2.338 1.729 11.979 1.00 90.44 218 GLY A O 1
ATOM 1787 N N . ASN A 1 219 ? 1.191 1.252 13.858 1.00 91.81 219 ASN A N 1
ATOM 1788 C CA . ASN A 1 219 ? 0.577 0.012 13.367 1.00 91.81 219 ASN A CA 1
ATOM 1789 C C . ASN A 1 219 ? -0.455 0.253 12.246 1.00 91.81 219 ASN A C 1
ATOM 1791 O O . ASN A 1 219 ? -0.487 -0.454 11.245 1.00 91.81 219 ASN A O 1
ATOM 1795 N N . ILE A 1 220 ? -1.292 1.286 12.372 1.00 94.69 220 ILE A N 1
ATOM 1796 C CA . ILE A 1 220 ? -2.256 1.671 11.327 1.00 94.69 220 ILE A CA 1
ATOM 1797 C C . ILE A 1 220 ? -1.506 2.028 10.037 1.00 94.69 220 ILE A C 1
ATOM 1799 O O . ILE A 1 220 ? -1.835 1.535 8.958 1.00 94.69 220 ILE A O 1
ATOM 1803 N N . PHE A 1 221 ? -0.470 2.864 10.144 1.00 93.81 221 PHE A N 1
ATOM 1804 C CA . PHE A 1 221 ? 0.295 3.322 8.988 1.00 93.81 221 PHE A CA 1
ATOM 1805 C C . PHE A 1 221 ? 1.240 2.268 8.413 1.00 93.81 221 PHE A C 1
ATOM 1807 O O . PHE A 1 221 ? 1.579 2.385 7.238 1.00 93.81 221 PHE A O 1
ATOM 1814 N N . SER A 1 222 ? 1.625 1.225 9.157 1.00 92.88 222 SER A N 1
ATOM 1815 C CA . SER A 1 222 ? 2.349 0.097 8.557 1.00 92.88 222 SER A CA 1
ATOM 1816 C C . SER A 1 222 ? 1.480 -0.709 7.591 1.00 92.88 222 SER A C 1
ATOM 1818 O O . SER A 1 222 ? 2.010 -1.228 6.614 1.00 92.88 222 SER A O 1
ATOM 1820 N N . HIS A 1 223 ? 0.163 -0.763 7.818 1.00 95.56 223 HIS A N 1
ATOM 1821 C CA . HIS A 1 223 ? -0.780 -1.472 6.944 1.00 95.56 223 HIS A CA 1
ATOM 1822 C C . HIS A 1 223 ? -1.397 -0.585 5.860 1.00 95.56 223 HIS A C 1
ATOM 1824 O O . HIS A 1 223 ? -1.702 -1.045 4.761 1.00 95.56 223 HIS A O 1
ATOM 1830 N N . ASN A 1 224 ? -1.583 0.704 6.149 1.00 96.50 224 ASN A N 1
ATOM 1831 C CA . ASN A 1 224 ? -2.019 1.695 5.173 1.00 96.50 224 ASN A CA 1
ATOM 1832 C C . ASN A 1 224 ? -1.364 3.055 5.466 1.00 96.50 224 ASN A C 1
ATOM 1834 O O . ASN A 1 224 ? -1.919 3.870 6.210 1.00 96.50 224 ASN A O 1
ATOM 1838 N N . PRO A 1 225 ? -0.209 3.349 4.843 1.00 94.94 225 PRO A N 1
ATOM 1839 C CA . PRO A 1 225 ? 0.524 4.599 5.075 1.00 94.94 225 PRO A CA 1
ATOM 1840 C C . PRO A 1 225 ? -0.275 5.872 4.733 1.00 94.94 225 PRO A C 1
ATOM 1842 O O . PRO A 1 225 ? 0.015 6.968 5.227 1.00 94.94 225 PRO A O 1
ATOM 1845 N N . LEU A 1 226 ? -1.301 5.719 3.889 1.00 95.12 226 LEU A N 1
ATOM 1846 C CA . LEU A 1 226 ? -2.167 6.781 3.379 1.00 95.12 226 LEU A CA 1
ATOM 1847 C C . LEU A 1 226 ? -3.504 6.860 4.137 1.00 95.12 226 LEU A C 1
ATOM 1849 O O . LEU A 1 226 ? -4.381 7.619 3.727 1.00 95.12 226 LEU A O 1
ATOM 1853 N N . TYR A 1 227 ? -3.683 6.078 5.209 1.00 94.25 227 TYR A N 1
ATOM 1854 C CA . TYR A 1 227 ? -4.919 6.047 5.990 1.00 94.25 227 TYR A CA 1
ATOM 1855 C C . TYR A 1 227 ? -5.216 7.419 6.598 1.00 94.25 227 TYR A C 1
ATOM 1857 O O . TYR A 1 227 ? -4.330 8.055 7.174 1.00 94.25 227 TYR A O 1
ATOM 1865 N N . ASN A 1 228 ? -6.462 7.875 6.470 1.00 90.12 228 ASN A N 1
ATOM 1866 C CA . ASN A 1 228 ? -6.898 9.144 7.033 1.00 90.12 228 ASN A CA 1
ATOM 1867 C C . ASN A 1 228 ? -7.299 8.940 8.501 1.00 90.12 228 ASN A C 1
ATOM 1869 O O . ASN A 1 228 ? -8.244 8.211 8.792 1.00 90.12 228 ASN A O 1
ATOM 1873 N N . VAL A 1 229 ? -6.558 9.561 9.419 1.00 85.25 229 VAL A N 1
ATOM 1874 C CA . VAL A 1 229 ? -6.838 9.518 10.859 1.00 85.25 229 VAL A CA 1
ATOM 1875 C C . VAL A 1 229 ? -7.468 10.835 11.292 1.00 85.25 229 VAL A C 1
ATOM 1877 O O . VAL A 1 229 ? -6.907 11.905 11.066 1.00 85.25 229 VAL A O 1
ATOM 1880 N N . ASN A 1 230 ? -8.618 10.755 11.958 1.00 79.19 230 ASN A N 1
ATOM 1881 C CA . ASN A 1 230 ? -9.302 11.913 12.532 1.00 79.19 230 ASN A CA 1
ATOM 1882 C C . ASN A 1 230 ? -8.925 12.066 14.012 1.00 79.19 230 ASN A C 1
ATOM 1884 O O . ASN A 1 230 ? -9.769 11.939 14.893 1.00 79.19 230 ASN A O 1
ATOM 1888 N N . MET A 1 231 ? -7.638 12.289 14.282 1.00 80.25 231 MET A N 1
ATOM 1889 C CA . MET A 1 231 ? -7.085 12.463 15.629 1.00 80.25 231 MET A CA 1
ATOM 1890 C C . MET A 1 231 ? -6.276 13.759 15.717 1.00 80.25 231 MET A C 1
ATOM 1892 O O . MET A 1 231 ? -5.862 14.322 14.702 1.00 80.25 231 MET A O 1
ATOM 1896 N N . SER A 1 232 ? -6.057 14.243 16.939 1.00 79.69 232 SER A N 1
ATOM 1897 C CA . SER A 1 232 ? -5.229 15.425 17.181 1.00 79.69 232 SER A CA 1
ATOM 1898 C C . SER A 1 232 ? -3.786 15.187 16.738 1.00 79.69 232 SER A C 1
ATOM 1900 O O . SER A 1 232 ? -3.192 14.156 17.052 1.00 79.69 232 SER A O 1
ATOM 1902 N N . ALA A 1 233 ? -3.214 16.174 16.054 1.00 87.19 233 ALA A N 1
ATOM 1903 C CA . ALA A 1 233 ? -1.807 16.167 15.683 1.00 87.19 233 ALA A CA 1
ATOM 1904 C C . ALA A 1 233 ? -0.914 16.517 16.879 1.00 87.19 233 ALA A C 1
ATOM 1906 O O . ALA A 1 233 ? -1.260 17.388 17.682 1.00 87.19 233 ALA A O 1
ATOM 1907 N N . LYS A 1 234 ? 0.263 15.888 16.963 1.00 86.06 234 LYS A N 1
ATOM 1908 C CA . LYS A 1 234 ? 1.250 16.155 18.020 1.00 86.06 234 LYS A CA 1
ATOM 1909 C C . LYS A 1 234 ? 1.978 17.480 17.864 1.00 86.06 234 LYS A C 1
ATOM 1911 O O . LYS A 1 234 ? 2.402 18.090 18.839 1.00 86.06 234 LYS A O 1
ATOM 1916 N N . ASP A 1 235 ? 2.178 17.875 16.615 1.00 90.88 235 ASP A N 1
ATOM 1917 C CA . ASP A 1 235 ? 2.973 19.020 16.217 1.00 90.88 235 ASP A CA 1
ATOM 1918 C C . ASP A 1 235 ? 2.473 19.569 14.875 1.00 90.88 235 ASP A C 1
ATOM 1920 O O . ASP A 1 235 ? 1.617 18.988 14.196 1.00 90.88 235 ASP A O 1
ATOM 1924 N N . ALA A 1 236 ? 3.019 20.717 14.482 1.00 94.88 236 ALA A N 1
ATOM 1925 C CA . ALA A 1 236 ? 2.645 21.389 13.247 1.00 94.88 236 ALA A CA 1
ATOM 1926 C C . ALA A 1 236 ? 2.904 20.555 11.984 1.00 94.88 236 ALA A C 1
ATOM 1928 O O . ALA A 1 236 ? 2.149 20.660 11.012 1.00 94.88 236 ALA A O 1
ATOM 1929 N N . ARG A 1 237 ? 3.946 19.715 11.988 1.00 94.56 237 ARG A N 1
ATOM 1930 C CA . ARG A 1 237 ? 4.291 18.864 10.847 1.00 94.56 237 ARG A CA 1
ATOM 1931 C C . ARG A 1 237 ? 3.262 17.754 10.680 1.00 94.56 237 ARG A C 1
ATOM 1933 O O . ARG A 1 237 ? 2.802 17.520 9.565 1.00 94.56 237 ARG A O 1
ATOM 1940 N N . GLU A 1 238 ? 2.862 17.109 11.766 1.00 92.12 238 GLU A N 1
ATOM 1941 C CA . GLU A 1 238 ? 1.804 16.107 11.734 1.00 92.12 238 GLU A CA 1
ATOM 1942 C C . GLU A 1 238 ? 0.453 16.723 11.345 1.00 92.12 238 GLU A C 1
ATOM 1944 O O . GLU A 1 238 ? -0.248 16.165 10.501 1.00 92.12 238 GLU A O 1
ATOM 1949 N N . ALA A 1 239 ? 0.123 17.915 11.854 1.00 93.44 239 ALA A N 1
ATOM 1950 C CA . ALA A 1 239 ? -1.097 18.624 11.466 1.00 93.44 239 ALA A CA 1
ATOM 1951 C C . ALA A 1 239 ? -1.125 18.895 9.954 1.00 93.44 239 ALA A C 1
ATOM 1953 O O . ALA A 1 239 ? -2.136 18.675 9.282 1.00 93.44 239 ALA A O 1
ATOM 1954 N N . TYR A 1 240 ? 0.015 19.311 9.394 1.00 95.62 240 TYR A N 1
ATOM 1955 C CA . TYR A 1 240 ? 0.182 19.451 7.952 1.00 95.62 240 TYR A CA 1
ATOM 1956 C C . TYR A 1 240 ? -0.008 18.118 7.217 1.00 95.62 240 TYR A C 1
ATOM 1958 O O . TYR A 1 240 ? -0.715 18.077 6.213 1.00 95.62 240 TYR A O 1
ATOM 1966 N N . GLN A 1 241 ? 0.554 17.016 7.713 1.00 94.56 241 GLN A N 1
ATOM 1967 C CA . GLN A 1 241 ? 0.386 15.700 7.094 1.00 94.56 241 GLN A CA 1
ATOM 1968 C C . GLN A 1 241 ? -1.062 15.187 7.154 1.00 94.56 241 GLN A C 1
ATOM 1970 O O . GLN A 1 241 ? -1.518 14.573 6.190 1.00 94.56 241 GLN A O 1
ATOM 1975 N N . HIS A 1 242 ? -1.810 15.434 8.234 1.00 92.75 242 HIS A N 1
ATOM 1976 C CA . HIS A 1 242 ? -3.249 15.136 8.295 1.00 92.75 242 HIS A CA 1
ATOM 1977 C C . HIS A 1 242 ? -4.032 15.959 7.269 1.00 92.75 242 HIS A C 1
ATOM 1979 O O . HIS A 1 242 ? -4.848 15.415 6.527 1.00 92.75 242 HIS A O 1
ATOM 1985 N N . TYR A 1 243 ? -3.716 17.250 7.142 1.00 94.38 243 TYR A N 1
ATOM 1986 C CA . TYR A 1 243 ? -4.278 18.087 6.084 1.00 94.38 243 TYR A CA 1
ATOM 1987 C C . TYR A 1 243 ? -3.956 17.543 4.685 1.00 94.38 243 TYR A C 1
ATOM 1989 O O . TYR A 1 243 ? -4.840 17.447 3.841 1.00 94.38 243 TYR A O 1
ATOM 1997 N N . ARG A 1 244 ? -2.712 17.125 4.422 1.00 96.19 244 ARG A N 1
ATOM 1998 C CA . ARG A 1 244 ? -2.349 16.535 3.124 1.00 96.19 244 ARG A CA 1
ATOM 1999 C C . ARG A 1 244 ? -3.119 15.240 2.847 1.00 96.19 244 ARG A C 1
ATOM 2001 O O . ARG A 1 244 ? -3.524 15.044 1.705 1.00 96.19 244 ARG A O 1
ATOM 2008 N N . ARG A 1 245 ? -3.377 14.402 3.861 1.00 94.31 245 ARG A N 1
ATOM 2009 C CA . ARG A 1 245 ? -4.220 13.196 3.733 1.00 94.31 245 ARG A CA 1
ATOM 2010 C C . ARG A 1 245 ? -5.645 13.526 3.312 1.00 94.31 245 ARG A C 1
ATOM 2012 O O . ARG A 1 245 ? -6.145 12.903 2.384 1.00 94.31 245 ARG A O 1
ATOM 2019 N N . SER A 1 246 ? -6.276 14.523 3.930 1.00 93.94 246 SER A N 1
ATOM 2020 C CA . SER A 1 246 ? -7.663 14.877 3.595 1.00 93.94 246 SER A CA 1
ATOM 2021 C C . SER A 1 246 ? -7.822 15.408 2.166 1.00 93.94 246 SER A C 1
ATOM 2023 O O . SER A 1 246 ? -8.890 15.281 1.569 1.00 93.94 246 SER A O 1
ATOM 2025 N N . LEU A 1 247 ? -6.752 15.937 1.560 1.00 95.12 247 LEU A N 1
ATOM 2026 C CA . LEU A 1 247 ? -6.774 16.336 0.152 1.00 95.12 247 LEU A CA 1
ATOM 2027 C C . LEU A 1 247 ? -6.926 15.150 -0.812 1.00 95.12 247 LEU A C 1
ATOM 2029 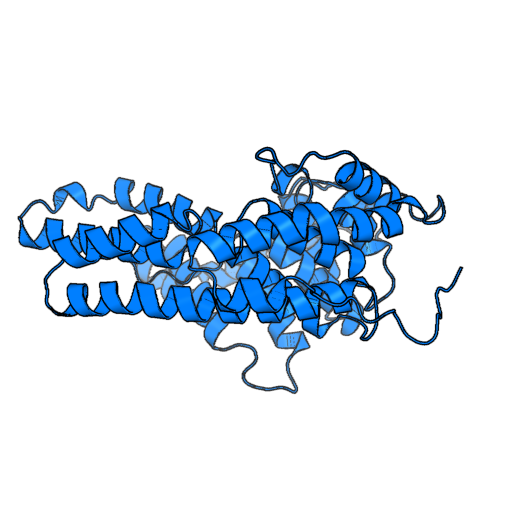O O . LEU A 1 247 ? -7.367 15.370 -1.940 1.00 95.12 247 LEU A O 1
ATOM 2033 N N . ILE A 1 248 ? -6.625 13.911 -0.401 1.00 95.19 248 ILE A N 1
ATOM 2034 C CA . ILE A 1 248 ? -6.809 12.714 -1.241 1.00 95.19 248 ILE A CA 1
ATOM 2035 C C . ILE A 1 248 ? -8.282 12.574 -1.657 1.00 95.19 248 ILE A C 1
ATOM 2037 O O . ILE A 1 248 ? -8.559 12.311 -2.826 1.00 95.19 248 ILE A O 1
ATOM 2041 N N . ASP A 1 249 ? -9.224 12.880 -0.758 1.00 92.31 249 ASP A N 1
ATOM 2042 C CA . ASP A 1 249 ? -10.676 12.799 -1.001 1.00 92.31 249 ASP A CA 1
ATOM 2043 C C . ASP A 1 249 ? -11.182 13.834 -2.029 1.00 92.31 249 ASP A C 1
ATOM 2045 O O . ASP A 1 249 ? -12.351 13.839 -2.444 1.00 92.31 249 ASP A O 1
ATOM 2049 N N . THR A 1 250 ? -10.315 14.762 -2.437 1.00 93.56 250 THR A N 1
ATOM 2050 C CA . THR A 1 250 ? -10.613 15.781 -3.450 1.00 93.56 250 THR A CA 1
ATOM 2051 C C . THR A 1 250 ? -10.162 15.384 -4.854 1.00 93.56 250 THR A C 1
ATOM 2053 O O . THR A 1 250 ? -10.597 16.003 -5.827 1.00 93.56 250 THR A O 1
ATOM 2056 N N . LEU A 1 251 ? -9.336 14.342 -4.968 1.00 94.62 251 LEU A N 1
ATOM 2057 C CA . LEU A 1 251 ? -8.768 13.874 -6.228 1.00 94.62 251 LEU A CA 1
ATOM 2058 C C . LEU A 1 251 ? -9.760 13.004 -7.011 1.00 94.62 251 LEU A C 1
ATOM 2060 O O . LEU A 1 251 ? -10.730 12.482 -6.464 1.00 94.62 251 LEU A O 1
ATOM 2064 N N . PHE A 1 252 ? -9.521 12.848 -8.315 1.00 92.88 252 PHE A N 1
ATOM 2065 C CA . PHE A 1 252 ? -10.257 11.961 -9.225 1.00 92.88 252 PHE A CA 1
ATOM 2066 C C . PHE A 1 252 ? -11.752 12.271 -9.388 1.00 92.88 252 PHE A C 1
ATOM 2068 O O . PHE A 1 252 ? -12.493 11.486 -9.984 1.00 92.88 252 PHE A O 1
ATOM 2075 N N . ARG A 1 253 ? -12.207 13.442 -8.923 1.00 90.81 253 ARG A N 1
ATOM 2076 C CA . ARG A 1 253 ? -13.588 13.917 -9.108 1.00 90.81 253 ARG A CA 1
ATOM 2077 C C . ARG A 1 253 ? -13.888 14.269 -10.564 1.00 90.81 253 ARG A C 1
ATOM 2079 O O . ARG A 1 253 ? -15.023 14.111 -11.007 1.00 90.81 253 ARG A O 1
ATOM 2086 N N . ASN A 1 254 ? -12.879 14.726 -11.309 1.00 88.50 254 ASN A N 1
ATOM 2087 C CA . ASN A 1 254 ? -12.979 15.000 -12.739 1.00 88.50 254 ASN A CA 1
ATOM 2088 C C . ASN A 1 254 ? -12.179 13.963 -13.542 1.00 88.50 254 ASN A C 1
ATOM 2090 O O . ASN A 1 254 ? -10.975 13.804 -13.350 1.00 88.50 254 ASN A O 1
ATOM 2094 N N . LYS A 1 255 ? -12.844 13.283 -14.482 1.00 81.25 255 LYS A N 1
ATOM 2095 C CA . LYS A 1 255 ? -12.227 12.246 -15.322 1.00 81.25 255 LYS A CA 1
ATOM 2096 C C . LYS A 1 255 ? -11.177 12.789 -16.295 1.00 81.25 255 LYS A C 1
ATOM 2098 O O . LYS A 1 255 ? -10.342 11.996 -16.727 1.00 81.25 255 LYS A O 1
ATOM 2103 N N . ASP A 1 256 ? -11.202 14.082 -16.604 1.00 84.88 256 ASP A N 1
ATOM 2104 C CA . ASP A 1 256 ? -10.280 14.696 -17.566 1.00 84.88 256 ASP A CA 1
ATOM 2105 C C . ASP A 1 256 ? -8.924 15.060 -16.934 1.00 84.88 256 ASP A C 1
ATOM 2107 O O . ASP A 1 256 ? -7.906 15.077 -17.620 1.00 84.88 256 ASP A O 1
ATOM 2111 N N . ASN A 1 257 ? -8.870 15.231 -15.607 1.00 87.75 257 ASN A N 1
ATOM 2112 C CA . ASN A 1 257 ? -7.664 15.660 -14.883 1.00 87.75 257 ASN A CA 1
ATOM 2113 C C . ASN A 1 257 ? -6.876 14.493 -14.265 1.00 87.75 257 ASN A C 1
ATOM 2115 O O . ASN A 1 257 ? -6.038 14.696 -13.389 1.00 87.75 257 ASN A O 1
ATOM 2119 N N . LYS A 1 258 ? -7.125 13.253 -14.703 1.00 89.06 258 LYS A N 1
ATOM 2120 C CA . LYS A 1 258 ? -6.596 12.044 -14.046 1.00 89.06 258 LYS A CA 1
ATOM 2121 C C . LYS A 1 258 ? -5.086 12.064 -13.838 1.00 89.06 258 LYS A C 1
ATOM 2123 O O . LYS A 1 258 ? -4.630 11.731 -12.753 1.00 89.06 258 LYS A O 1
ATOM 2128 N N . ILE A 1 259 ? -4.303 12.440 -14.849 1.00 91.12 259 ILE A N 1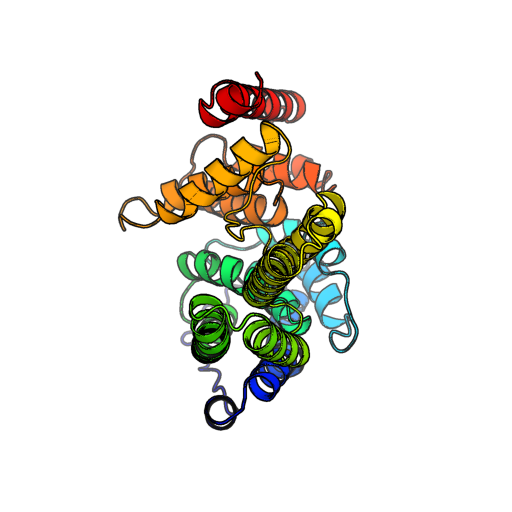
ATOM 2129 C CA . ILE A 1 259 ? -2.839 12.423 -14.716 1.00 91.12 259 ILE A CA 1
ATOM 2130 C C . ILE A 1 259 ? -2.344 13.520 -13.763 1.00 91.12 259 ILE A C 1
ATOM 2132 O O . ILE A 1 259 ? -1.405 13.294 -13.000 1.00 91.12 259 ILE A O 1
ATOM 2136 N N . GLU A 1 260 ? -2.986 14.688 -13.757 1.00 93.50 260 GLU A N 1
ATOM 2137 C CA . GLU A 1 260 ? -2.677 15.753 -12.799 1.00 93.50 260 GLU A CA 1
ATOM 2138 C C . GLU A 1 260 ? -3.027 15.335 -11.370 1.00 93.50 260 GLU A C 1
ATOM 2140 O O . GLU A 1 260 ? -2.260 15.593 -10.444 1.00 93.50 260 GLU A O 1
ATOM 2145 N N . ASP A 1 261 ? -4.154 14.651 -11.189 1.00 95.50 261 ASP A N 1
ATOM 2146 C CA . ASP A 1 261 ? -4.566 14.119 -9.894 1.00 95.50 261 ASP A CA 1
ATOM 2147 C C . ASP A 1 261 ? -3.609 13.024 -9.406 1.00 95.50 261 ASP A C 1
ATOM 2149 O O . ASP A 1 261 ? -3.275 12.999 -8.226 1.00 95.50 261 ASP A O 1
ATOM 2153 N N . ILE A 1 262 ? -3.066 12.192 -10.301 1.00 95.75 262 ILE A N 1
ATOM 2154 C CA . ILE A 1 262 ? -2.018 11.211 -9.963 1.00 95.75 262 ILE A CA 1
ATOM 2155 C C . ILE A 1 262 ? -0.730 11.913 -9.538 1.00 95.75 262 ILE A C 1
ATOM 2157 O O . ILE A 1 262 ? -0.123 11.516 -8.546 1.00 95.75 262 ILE A O 1
ATOM 2161 N N . TYR A 1 263 ? -0.330 12.984 -10.228 1.00 96.38 263 TYR A N 1
ATOM 2162 C CA . TYR A 1 263 ? 0.826 13.780 -9.813 1.00 96.38 263 TYR A CA 1
ATOM 2163 C C . TYR A 1 263 ? 0.608 14.408 -8.428 1.00 96.38 263 TYR A C 1
ATOM 2165 O O . TYR A 1 263 ? 1.485 14.326 -7.569 1.00 96.38 263 TYR A O 1
ATOM 2173 N N . LYS A 1 264 ? -0.570 14.994 -8.174 1.00 96.75 264 LYS A N 1
ATOM 2174 C CA . LYS A 1 264 ? -0.930 15.537 -6.852 1.00 96.75 264 LYS A CA 1
ATOM 2175 C C . LYS A 1 264 ? -0.956 14.449 -5.785 1.00 96.75 264 LYS A C 1
ATOM 2177 O O . LYS A 1 264 ? -0.515 14.694 -4.666 1.00 96.75 264 LYS A O 1
ATOM 2182 N N . TYR A 1 265 ? -1.428 13.250 -6.121 1.00 97.75 265 TYR A N 1
ATOM 2183 C CA . TYR A 1 265 ? -1.439 12.131 -5.189 1.00 97.75 265 TYR A CA 1
ATOM 2184 C C . TYR A 1 265 ? -0.013 11.679 -4.844 1.00 97.75 265 TYR A C 1
ATOM 2186 O O . TYR A 1 265 ? 0.303 11.511 -3.669 1.00 97.75 265 TYR A O 1
ATOM 2194 N N . ALA A 1 266 ? 0.877 11.582 -5.836 1.00 97.94 266 ALA A N 1
ATOM 2195 C CA . ALA A 1 266 ? 2.300 11.315 -5.615 1.00 97.94 266 ALA A CA 1
ATOM 2196 C C . ALA A 1 266 ? 2.931 12.366 -4.691 1.00 97.94 266 ALA A C 1
ATOM 2198 O O . ALA A 1 266 ? 3.674 12.046 -3.768 1.00 97.94 266 ALA A O 1
ATOM 2199 N N . ASP A 1 267 ? 2.588 13.632 -4.919 1.00 97.94 267 ASP A N 1
ATOM 2200 C CA . ASP A 1 267 ? 3.092 14.764 -4.157 1.00 97.94 267 ASP A CA 1
ATOM 2201 C C . ASP A 1 267 ? 2.585 14.777 -2.703 1.00 97.94 267 ASP A C 1
ATOM 2203 O O . ASP A 1 267 ? 3.348 15.059 -1.783 1.00 97.94 267 ASP A O 1
ATOM 2207 N N . ILE A 1 268 ? 1.318 14.412 -2.480 1.00 98.06 268 ILE A N 1
ATOM 2208 C CA . ILE A 1 268 ? 0.751 14.157 -1.149 1.00 98.06 268 ILE A CA 1
ATOM 2209 C C . ILE A 1 268 ? 1.463 12.975 -0.472 1.00 98.06 268 ILE A C 1
ATOM 2211 O O . ILE A 1 268 ? 1.871 13.101 0.681 1.00 98.06 268 ILE A O 1
ATOM 2215 N N . ALA A 1 269 ? 1.657 11.855 -1.175 1.00 98.25 269 ALA A N 1
ATOM 2216 C CA . ALA A 1 269 ? 2.359 10.680 -0.655 1.00 98.25 269 ALA A CA 1
ATOM 2217 C C . ALA A 1 269 ? 3.800 10.994 -0.231 1.00 98.25 269 ALA A C 1
ATOM 2219 O O . ALA A 1 269 ? 4.246 10.534 0.819 1.00 98.25 269 ALA A O 1
ATOM 2220 N N . MET A 1 270 ? 4.494 11.840 -0.993 1.00 97.81 270 MET A N 1
ATOM 2221 C CA . MET A 1 270 ? 5.840 12.303 -0.666 1.00 97.81 270 MET A CA 1
ATOM 2222 C C . MET A 1 270 ? 5.879 13.139 0.623 1.00 97.81 270 MET A C 1
ATOM 2224 O O . MET A 1 270 ? 6.780 12.948 1.433 1.00 97.81 270 MET A O 1
ATOM 2228 N N . ASP A 1 271 ? 4.887 14.003 0.866 1.00 97.31 271 ASP A N 1
ATOM 2229 C CA . ASP A 1 271 ? 4.791 14.788 2.113 1.00 97.31 271 ASP A CA 1
ATOM 2230 C C . ASP A 1 271 ? 4.529 13.915 3.354 1.00 97.31 271 ASP A C 1
ATOM 2232 O O . ASP A 1 271 ? 4.888 14.275 4.480 1.00 97.31 271 ASP A O 1
ATOM 2236 N N . MET A 1 272 ? 3.911 12.752 3.146 1.00 95.44 272 MET A N 1
ATOM 2237 C CA . MET A 1 272 ? 3.723 11.715 4.163 1.00 95.44 272 MET A CA 1
ATOM 2238 C C . MET A 1 272 ? 4.911 10.751 4.270 1.00 95.44 272 MET A C 1
ATOM 2240 O O . MET A 1 272 ? 4.836 9.802 5.041 1.00 95.44 272 MET A O 1
ATOM 2244 N N . GLU A 1 273 ? 5.985 10.981 3.508 1.00 96.25 273 GLU A N 1
ATOM 2245 C CA . GLU A 1 273 ? 7.180 10.127 3.444 1.00 96.25 273 GLU A CA 1
ATOM 2246 C C . GLU A 1 273 ? 6.910 8.694 2.949 1.00 96.25 273 GLU A C 1
ATOM 2248 O O . GLU A 1 273 ? 7.716 7.786 3.148 1.00 96.25 273 GLU A O 1
ATOM 2253 N N . VAL A 1 274 ? 5.806 8.486 2.225 1.00 97.50 274 VAL A N 1
ATOM 2254 C CA . VAL A 1 274 ? 5.463 7.210 1.576 1.00 97.50 274 VAL A CA 1
ATOM 2255 C C . VAL A 1 274 ? 6.151 7.154 0.211 1.00 97.50 274 VAL A C 1
ATOM 2257 O O . VAL A 1 274 ? 5.521 7.193 -0.851 1.00 97.50 274 VAL A O 1
ATOM 2260 N N . TYR A 1 275 ? 7.486 7.170 0.244 1.00 98.56 275 TYR A N 1
ATOM 2261 C CA . TYR A 1 275 ? 8.321 7.402 -0.936 1.00 98.56 275 TYR A CA 1
ATOM 2262 C C . TYR A 1 275 ? 8.195 6.309 -1.997 1.00 98.56 275 TYR A C 1
ATOM 2264 O O . TYR A 1 275 ? 8.337 6.607 -3.178 1.00 98.56 275 TYR A O 1
ATOM 2272 N N . ASP A 1 276 ? 7.910 5.062 -1.624 1.00 98.31 276 ASP A N 1
ATOM 2273 C CA . ASP A 1 276 ? 7.739 3.973 -2.588 1.00 98.31 276 ASP A CA 1
ATOM 2274 C C . ASP A 1 276 ? 6.449 4.132 -3.402 1.00 98.31 276 ASP A C 1
ATOM 2276 O O . ASP A 1 276 ? 6.470 3.987 -4.625 1.00 98.31 276 ASP A O 1
ATOM 2280 N N . PHE A 1 277 ? 5.344 4.517 -2.760 1.00 98.50 277 PHE A N 1
ATOM 2281 C CA . PHE A 1 277 ? 4.109 4.843 -3.469 1.00 98.50 277 PHE A CA 1
ATOM 2282 C C . PHE A 1 277 ? 4.295 6.091 -4.332 1.00 98.50 277 PHE A C 1
ATOM 2284 O O . PHE A 1 277 ? 4.001 6.073 -5.527 1.00 98.50 277 PHE A O 1
ATOM 2291 N N . ALA A 1 278 ? 4.857 7.158 -3.754 1.00 98.56 278 ALA A N 1
ATOM 2292 C CA . ALA A 1 278 ? 5.125 8.400 -4.472 1.00 98.56 278 ALA A CA 1
ATOM 2293 C C . ALA A 1 278 ? 6.001 8.167 -5.715 1.00 98.56 278 ALA A C 1
ATOM 2295 O O . ALA A 1 278 ? 5.672 8.654 -6.798 1.00 98.56 278 ALA A O 1
ATOM 2296 N N . ALA A 1 279 ? 7.071 7.373 -5.593 1.00 98.44 279 ALA A N 1
ATOM 2297 C CA . ALA A 1 279 ? 7.948 7.019 -6.703 1.00 98.44 279 ALA A CA 1
ATOM 2298 C C . ALA A 1 279 ? 7.181 6.324 -7.836 1.00 98.44 279 ALA A C 1
ATOM 2300 O O . ALA A 1 279 ? 7.318 6.720 -8.994 1.00 98.44 279 ALA A O 1
ATOM 2301 N N . GLN A 1 280 ? 6.331 5.341 -7.522 1.00 97.94 280 GLN A N 1
ATOM 2302 C CA . GLN A 1 280 ? 5.536 4.649 -8.538 1.00 97.94 280 GLN A CA 1
ATOM 2303 C C . GLN A 1 280 ? 4.639 5.621 -9.321 1.00 97.94 280 GLN A C 1
ATOM 2305 O O . GLN A 1 280 ? 4.563 5.551 -10.548 1.00 97.94 280 GLN A O 1
ATOM 2310 N N . LEU A 1 281 ? 3.981 6.557 -8.633 1.00 97.69 281 LEU A N 1
ATOM 2311 C CA . LEU A 1 281 ? 3.088 7.520 -9.279 1.00 97.69 281 LEU A CA 1
ATOM 2312 C C . LEU A 1 281 ? 3.861 8.574 -10.089 1.00 97.69 281 LEU A C 1
ATOM 2314 O O . LEU A 1 281 ? 3.444 8.906 -11.200 1.00 97.69 281 LEU A O 1
ATOM 2318 N N . PHE A 1 282 ? 5.002 9.060 -9.590 1.00 97.62 282 PHE A N 1
ATOM 2319 C CA . PHE A 1 282 ? 5.865 9.972 -10.349 1.00 97.62 282 PHE A CA 1
ATOM 2320 C C . PHE A 1 282 ? 6.469 9.309 -11.591 1.00 97.62 282 PHE A C 1
ATOM 2322 O O . PHE A 1 282 ? 6.626 9.968 -12.623 1.00 97.62 282 PHE A O 1
ATOM 2329 N N . TRP A 1 283 ? 6.770 8.006 -11.534 1.00 95.88 283 TRP A N 1
ATOM 2330 C CA . TRP A 1 283 ? 7.173 7.244 -12.714 1.00 95.88 283 TRP A CA 1
ATOM 2331 C C . TRP A 1 283 ? 6.077 7.264 -13.785 1.00 95.88 283 TRP A C 1
ATOM 2333 O O . TRP A 1 283 ? 6.356 7.613 -14.938 1.00 95.88 283 TRP A O 1
ATOM 2343 N N . TYR A 1 284 ? 4.821 7.007 -13.406 1.00 94.19 284 TYR A N 1
ATOM 2344 C CA . TYR A 1 284 ? 3.695 7.109 -14.332 1.00 94.19 284 TYR A CA 1
ATOM 2345 C C . TYR A 1 284 ? 3.530 8.518 -14.902 1.00 94.19 284 TYR A C 1
ATOM 2347 O O . TYR A 1 284 ? 3.455 8.683 -16.119 1.00 94.19 284 TYR A O 1
ATOM 2355 N N . THR A 1 285 ? 3.534 9.562 -14.075 1.00 94.12 285 THR A N 1
ATOM 2356 C CA . THR A 1 285 ? 3.340 10.928 -14.589 1.00 94.12 285 THR A CA 1
ATOM 2357 C C . THR A 1 285 ? 4.495 11.362 -15.494 1.00 94.12 285 THR A C 1
ATOM 2359 O O . THR A 1 285 ? 4.273 12.022 -16.509 1.00 94.12 285 THR A O 1
ATOM 2362 N N . SER A 1 286 ? 5.727 10.924 -15.207 1.00 92.44 286 SER A N 1
ATOM 2363 C CA . SER A 1 286 ? 6.869 11.157 -16.098 1.00 92.44 286 SER A CA 1
ATOM 2364 C C . SER A 1 286 ? 6.716 10.456 -17.452 1.00 92.44 286 SER A C 1
ATOM 2366 O O . SER A 1 286 ? 7.038 11.043 -18.486 1.00 92.44 286 SER A O 1
ATOM 2368 N N . SER A 1 287 ? 6.169 9.239 -17.449 1.00 87.62 287 SER A N 1
ATOM 2369 C CA . SER A 1 287 ? 6.050 8.394 -18.636 1.00 87.62 287 SER A CA 1
ATOM 2370 C C . SER A 1 287 ? 4.897 8.831 -19.543 1.00 87.62 287 SER A C 1
ATOM 2372 O O . SER A 1 287 ? 5.047 8.834 -20.763 1.00 87.62 287 SER A O 1
ATOM 2374 N N . TYR A 1 288 ? 3.765 9.248 -18.968 1.00 84.69 288 TYR A N 1
ATOM 2375 C CA . TYR A 1 288 ? 2.522 9.471 -19.716 1.00 84.69 288 TYR A CA 1
ATOM 2376 C C . TYR A 1 288 ? 2.194 10.936 -20.031 1.00 84.69 288 TYR A C 1
ATOM 2378 O O . TYR A 1 288 ? 1.481 11.183 -21.000 1.00 84.69 288 TYR A O 1
ATOM 2386 N N . SER A 1 289 ? 2.684 11.919 -19.267 1.00 75.19 289 SER A N 1
ATOM 2387 C CA . SER A 1 289 ? 2.317 13.332 -19.492 1.00 75.19 289 SER A CA 1
ATOM 2388 C C . SER A 1 289 ? 3.486 14.304 -19.572 1.00 75.19 289 SER A C 1
ATOM 2390 O O . SER A 1 289 ? 3.253 15.498 -19.751 1.00 75.19 289 SER A O 1
ATOM 2392 N N . LYS A 1 290 ? 4.737 13.828 -19.467 1.00 71.38 290 LYS A N 1
ATOM 2393 C CA . LYS A 1 290 ? 5.946 14.675 -19.427 1.00 71.38 290 LYS A CA 1
ATOM 2394 C C . LYS A 1 290 ? 5.778 15.894 -18.504 1.00 71.38 290 LYS A C 1
ATOM 2396 O O . LYS A 1 290 ? 6.317 16.959 -18.802 1.00 71.38 290 LYS A O 1
ATOM 2401 N N . ILE A 1 291 ? 5.027 15.754 -17.402 1.00 78.25 291 ILE A N 1
ATOM 2402 C CA . ILE A 1 291 ? 4.892 16.824 -16.409 1.00 78.25 291 ILE A CA 1
ATOM 2403 C C . ILE A 1 291 ? 6.296 17.151 -15.917 1.00 78.25 291 ILE A C 1
ATOM 2405 O O . ILE A 1 291 ? 6.981 16.286 -15.351 1.00 78.25 291 ILE A O 1
ATOM 2409 N N . ASP A 1 292 ? 6.703 18.393 -16.174 1.00 69.62 292 ASP A N 1
ATOM 2410 C CA . ASP A 1 292 ?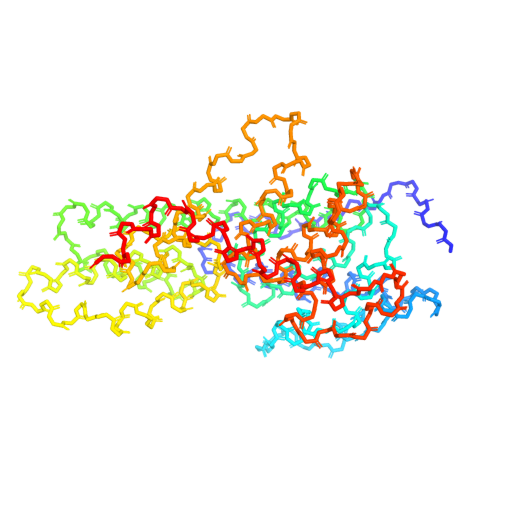 8.034 18.889 -15.872 1.00 69.62 292 ASP A CA 1
ATOM 2411 C C . ASP A 1 292 ? 8.345 18.629 -14.390 1.00 69.62 292 ASP A C 1
ATOM 2413 O O . ASP A 1 292 ? 7.496 18.822 -13.519 1.00 69.62 292 ASP A O 1
ATOM 2417 N N . LYS A 1 293 ? 9.546 18.117 -14.114 1.00 84.19 293 LYS A N 1
ATOM 2418 C CA . LYS A 1 293 ? 10.024 17.603 -12.811 1.00 84.19 293 LYS A CA 1
ATOM 2419 C C . LYS A 1 293 ? 9.552 16.230 -12.314 1.00 84.19 293 LYS A C 1
ATOM 2421 O O . LYS A 1 293 ? 10.151 15.756 -11.347 1.00 84.19 293 LYS A O 1
ATOM 2426 N N . SER A 1 294 ? 8.582 15.543 -12.931 1.00 93.62 294 SER A N 1
ATOM 2427 C CA . SER A 1 294 ? 8.135 14.221 -12.423 1.00 93.62 294 SER A CA 1
ATOM 2428 C C . SER A 1 294 ? 9.293 13.229 -12.268 1.00 93.62 294 SER A C 1
ATOM 2430 O O . SER A 1 294 ? 9.405 12.556 -11.249 1.00 93.62 294 SER A O 1
ATOM 2432 N N . ILE A 1 295 ? 10.220 13.208 -13.233 1.00 94.94 295 ILE A N 1
ATOM 2433 C CA . ILE A 1 295 ? 11.397 12.335 -13.170 1.00 94.94 295 ILE A CA 1
ATOM 2434 C C . ILE A 1 295 ? 12.354 12.697 -12.023 1.00 94.94 295 ILE A C 1
ATOM 2436 O O . ILE A 1 295 ? 12.918 11.808 -11.392 1.00 94.94 295 ILE A O 1
ATOM 2440 N N . TYR A 1 296 ? 12.514 13.984 -11.695 1.00 95.88 296 TYR A N 1
ATOM 2441 C CA . TYR A 1 296 ? 13.360 14.398 -10.573 1.00 95.88 296 TYR A CA 1
ATOM 2442 C C . TYR A 1 296 ? 12.730 14.023 -9.233 1.00 95.88 296 TYR A C 1
ATOM 2444 O O . TYR A 1 296 ? 13.441 13.540 -8.358 1.00 95.88 296 TYR A O 1
ATOM 2452 N N . LYS A 1 297 ? 11.406 14.179 -9.082 1.00 97.75 297 LYS A N 1
ATOM 2453 C CA . LYS A 1 297 ? 10.685 13.735 -7.877 1.00 97.75 297 LYS A CA 1
ATOM 2454 C C . LYS A 1 297 ? 10.690 12.209 -7.735 1.00 97.75 297 LYS A C 1
ATOM 2456 O O . LYS A 1 297 ? 10.883 11.711 -6.631 1.00 97.75 297 LYS A O 1
ATOM 2461 N N . TYR A 1 298 ? 10.587 11.470 -8.841 1.00 97.88 298 TYR A N 1
ATOM 2462 C CA . TYR A 1 298 ? 10.786 10.020 -8.856 1.00 97.88 298 TYR A CA 1
ATOM 2463 C C . TYR A 1 298 ? 12.173 9.626 -8.328 1.00 97.88 298 TYR A C 1
ATOM 2465 O O . TYR A 1 298 ? 12.269 8.890 -7.349 1.00 97.88 298 TYR A O 1
ATOM 2473 N N . LEU A 1 299 ? 13.246 10.168 -8.916 1.00 97.94 299 LEU A N 1
ATOM 2474 C CA . LEU A 1 299 ? 14.619 9.868 -8.495 1.00 97.94 299 LEU A CA 1
ATOM 2475 C C . LEU A 1 299 ? 14.913 10.338 -7.062 1.00 97.94 299 LEU A C 1
ATOM 2477 O O . LEU A 1 299 ? 15.666 9.679 -6.352 1.00 97.94 299 LEU A O 1
ATOM 2481 N N . TYR A 1 300 ? 14.304 11.441 -6.620 1.00 98.38 300 TYR A N 1
ATOM 2482 C CA . TYR A 1 300 ? 14.380 11.902 -5.233 1.00 98.38 300 TYR A CA 1
ATOM 2483 C C . TYR A 1 300 ? 13.767 10.878 -4.273 1.00 98.38 300 TYR A C 1
ATOM 2485 O O . TYR A 1 300 ? 14.375 10.551 -3.257 1.00 98.38 300 TYR A O 1
ATOM 2493 N N . CYS A 1 301 ? 12.598 10.323 -4.607 1.00 98.69 301 CYS A N 1
ATOM 2494 C CA . CYS A 1 301 ? 11.985 9.270 -3.801 1.00 98.69 301 CYS A CA 1
ATOM 2495 C C . CYS A 1 301 ? 12.877 8.020 -3.743 1.00 98.69 301 CYS A C 1
ATOM 2497 O O . CYS A 1 301 ? 13.055 7.461 -2.665 1.00 98.69 301 CYS A O 1
ATOM 2499 N N . LEU A 1 302 ? 13.502 7.621 -4.860 1.00 98.62 302 LEU A N 1
ATOM 2500 C CA . LEU A 1 302 ? 14.458 6.505 -4.866 1.00 98.62 302 LEU A CA 1
ATOM 2501 C C . LEU A 1 302 ? 15.660 6.765 -3.948 1.00 98.62 302 LEU A C 1
ATOM 2503 O O . LEU A 1 302 ? 16.047 5.881 -3.186 1.00 98.62 302 LEU A O 1
ATOM 2507 N N . GLU A 1 303 ? 16.200 7.988 -3.952 1.00 98.19 303 GLU A N 1
ATOM 2508 C CA . GLU A 1 303 ? 17.280 8.388 -3.042 1.00 98.19 303 GLU A CA 1
ATOM 2509 C C . GLU A 1 303 ? 16.860 8.227 -1.573 1.00 98.19 303 GLU A C 1
ATOM 2511 O O . GLU A 1 303 ? 17.610 7.665 -0.775 1.00 98.19 303 GLU A O 1
ATOM 2516 N N . LYS A 1 304 ? 15.642 8.661 -1.216 1.00 98.50 304 LYS A N 1
ATOM 2517 C CA . LYS A 1 304 ? 15.090 8.516 0.144 1.00 98.50 304 LYS A CA 1
ATOM 2518 C C . LYS A 1 304 ? 14.855 7.059 0.545 1.00 98.50 304 LYS A C 1
ATOM 2520 O O . LYS A 1 304 ? 14.931 6.743 1.727 1.00 98.50 304 LYS A O 1
ATOM 2525 N N . LEU A 1 305 ? 14.628 6.173 -0.424 1.00 98.44 305 LEU A N 1
ATOM 2526 C CA . LEU A 1 305 ? 14.525 4.725 -0.224 1.00 98.44 305 LEU A CA 1
ATOM 2527 C C . LEU A 1 305 ? 15.892 4.016 -0.186 1.00 98.44 305 LEU A C 1
ATOM 2529 O O . LEU A 1 305 ? 15.939 2.798 -0.021 1.00 98.44 305 LEU A O 1
ATOM 2533 N N . GLY A 1 306 ? 17.002 4.747 -0.343 1.00 98.25 306 GLY A N 1
ATOM 2534 C CA . GLY A 1 306 ? 18.359 4.193 -0.379 1.00 98.25 306 GLY A CA 1
ATOM 2535 C C . GLY A 1 306 ? 18.793 3.650 -1.748 1.00 98.25 306 GLY A C 1
ATOM 2536 O O . GLY A 1 306 ? 19.897 3.123 -1.878 1.00 98.25 306 GLY A O 1
ATOM 2537 N N . VAL A 1 307 ? 17.970 3.811 -2.787 1.00 98.38 307 VAL A N 1
ATOM 2538 C CA . VAL A 1 307 ? 18.245 3.363 -4.160 1.00 98.38 307 VAL A CA 1
ATOM 2539 C C . VAL A 1 307 ? 18.932 4.494 -4.924 1.00 98.38 307 VAL A C 1
ATOM 2541 O O . VAL A 1 307 ? 18.326 5.258 -5.673 1.00 98.38 307 VAL A O 1
ATOM 2544 N N . THR A 1 308 ? 20.234 4.629 -4.682 1.00 96.88 308 THR A N 1
ATOM 2545 C CA . THR A 1 308 ? 21.029 5.783 -5.141 1.00 96.88 308 THR A CA 1
ATOM 2546 C C . THR A 1 308 ? 21.741 5.553 -6.474 1.00 96.88 308 THR A C 1
ATOM 2548 O O . THR A 1 308 ? 22.233 6.501 -7.089 1.00 96.88 308 THR A O 1
ATOM 2551 N N . ASP A 1 309 ? 21.812 4.310 -6.949 1.00 97.00 309 ASP A N 1
ATOM 2552 C CA . ASP A 1 309 ? 22.629 3.940 -8.101 1.00 97.00 309 ASP A CA 1
ATOM 2553 C C . ASP A 1 309 ? 21.929 4.191 -9.444 1.00 97.00 309 ASP A C 1
ATOM 2555 O O . ASP A 1 309 ? 22.606 4.458 -10.435 1.00 97.00 309 ASP A O 1
ATOM 2559 N N . LEU A 1 310 ? 20.592 4.172 -9.496 1.00 96.75 310 LEU A N 1
ATOM 2560 C CA . LEU A 1 310 ? 19.842 4.265 -10.756 1.00 96.75 310 LEU A CA 1
ATOM 2561 C C . LEU A 1 310 ? 19.802 5.671 -11.360 1.00 96.75 310 LEU A C 1
ATOM 2563 O O . LEU A 1 310 ? 19.671 5.810 -12.578 1.00 96.75 310 LEU A O 1
ATOM 2567 N N . LYS A 1 311 ? 19.988 6.725 -10.554 1.00 95.44 311 LYS A N 1
ATOM 2568 C CA . LYS A 1 311 ? 20.027 8.113 -11.054 1.00 95.44 311 LYS A CA 1
ATOM 2569 C C . LYS A 1 311 ? 21.137 8.341 -12.088 1.00 95.44 311 LYS A C 1
ATOM 2571 O O . LYS A 1 311 ? 20.994 9.207 -12.943 1.00 95.44 311 LYS A O 1
ATOM 2576 N N . LYS A 1 312 ? 22.198 7.517 -12.088 1.00 94.38 312 LYS A N 1
ATOM 2577 C CA . LYS A 1 312 ? 23.287 7.560 -13.088 1.00 94.38 312 LYS A CA 1
ATOM 2578 C C . LYS A 1 312 ? 22.819 7.278 -14.522 1.00 94.38 312 LYS A C 1
ATOM 2580 O O . LYS A 1 312 ? 23.514 7.640 -15.465 1.00 94.38 312 LYS A O 1
ATOM 2585 N N . ASN A 1 313 ? 21.656 6.643 -14.685 1.00 92.75 313 ASN A N 1
ATOM 2586 C CA . ASN A 1 313 ? 21.064 6.349 -15.991 1.00 92.75 313 ASN A CA 1
ATOM 2587 C C . ASN A 1 313 ? 20.388 7.581 -16.618 1.00 92.75 313 ASN A C 1
ATOM 2589 O O . ASN A 1 313 ? 19.964 7.538 -17.772 1.00 92.75 313 ASN A O 1
ATOM 2593 N N . PHE A 1 314 ? 20.295 8.685 -15.874 1.00 92.94 314 PHE A N 1
ATOM 2594 C CA . PHE A 1 314 ? 19.631 9.911 -16.286 1.00 92.94 314 PHE A CA 1
ATOM 2595 C C . PHE A 1 314 ? 20.639 11.061 -16.369 1.00 92.94 314 PHE A C 1
ATOM 2597 O O . PHE A 1 314 ? 21.621 11.124 -15.630 1.00 92.94 314 PHE A O 1
ATOM 2604 N N . LYS A 1 315 ? 20.386 12.013 -17.271 1.00 90.69 315 LYS A N 1
ATOM 2605 C CA . LYS A 1 315 ? 21.163 13.257 -17.356 1.00 90.69 315 LYS A CA 1
ATOM 2606 C C . LYS A 1 315 ? 20.563 14.290 -16.402 1.00 90.69 315 LYS A C 1
ATOM 2608 O O . LYS A 1 315 ? 19.363 14.533 -16.463 1.00 90.69 315 LYS A O 1
ATOM 2613 N N . GLY A 1 316 ? 21.383 14.932 -15.574 1.00 90.25 316 GLY A N 1
ATOM 2614 C CA . GLY A 1 316 ? 20.930 16.023 -14.706 1.00 90.25 316 GLY A CA 1
ATOM 2615 C C . GLY A 1 316 ? 21.878 16.313 -13.545 1.00 90.25 316 GLY A C 1
ATOM 2616 O O . GLY A 1 316 ? 22.737 15.501 -13.212 1.00 90.25 316 GLY A O 1
ATOM 2617 N N . ASN A 1 317 ? 21.714 17.481 -12.915 1.00 92.44 317 ASN A N 1
ATOM 2618 C CA . ASN A 1 317 ? 22.371 17.807 -11.647 1.00 92.44 317 ASN A CA 1
ATOM 2619 C C . ASN A 1 317 ? 21.428 17.460 -10.486 1.00 92.44 317 ASN A C 1
ATOM 2621 O O . ASN A 1 317 ? 20.735 18.324 -9.951 1.00 92.44 317 ASN A O 1
ATOM 2625 N N . PHE A 1 318 ? 21.387 16.178 -10.122 1.00 94.50 318 PHE A N 1
ATOM 2626 C CA . PHE A 1 318 ? 20.433 15.672 -9.131 1.00 94.50 318 PHE A CA 1
ATOM 2627 C C . PHE A 1 318 ? 20.634 16.267 -7.740 1.00 94.50 318 PHE A C 1
ATOM 2629 O O . PHE A 1 318 ? 19.656 16.488 -7.042 1.00 94.50 318 PHE A O 1
ATOM 2636 N N . GLU A 1 319 ? 21.863 16.605 -7.346 1.00 94.38 319 GLU A N 1
ATOM 2637 C CA . GLU A 1 319 ? 22.103 17.245 -6.050 1.00 94.38 319 GLU A CA 1
ATOM 2638 C C . GLU A 1 319 ? 21.406 18.611 -5.961 1.00 94.38 319 GLU A C 1
ATOM 2640 O O . GLU A 1 319 ? 20.749 18.922 -4.965 1.00 94.38 319 GLU A O 1
ATOM 2645 N N . LYS A 1 320 ? 21.509 19.422 -7.023 1.00 96.25 320 LYS A N 1
ATOM 2646 C CA . LYS A 1 320 ? 20.823 20.715 -7.101 1.00 96.25 320 LYS A CA 1
ATOM 2647 C C . LYS A 1 320 ? 19.304 20.538 -7.122 1.00 96.25 320 LYS A C 1
ATOM 2649 O O . LYS A 1 320 ? 18.617 21.247 -6.389 1.00 96.25 320 LYS A O 1
ATOM 2654 N N . GLU A 1 321 ? 18.794 19.618 -7.940 1.00 96.19 321 GLU A N 1
ATOM 2655 C CA . GLU A 1 321 ? 17.349 19.380 -8.059 1.00 96.19 321 GLU A CA 1
ATOM 2656 C C . GLU A 1 321 ? 16.750 18.835 -6.755 1.00 96.19 321 GLU A C 1
ATOM 2658 O O . GLU A 1 321 ? 15.706 19.307 -6.317 1.00 96.19 321 GLU A O 1
ATOM 2663 N N . PHE A 1 322 ? 17.431 17.919 -6.064 1.00 97.38 322 PHE A N 1
ATOM 2664 C CA . PHE A 1 322 ? 16.958 17.365 -4.791 1.00 97.38 322 PHE A CA 1
ATOM 2665 C C . PHE A 1 322 ? 16.936 18.427 -3.689 1.00 97.38 322 PHE A C 1
ATOM 2667 O O . PHE A 1 322 ? 15.927 18.568 -3.003 1.00 97.38 322 PHE A O 1
ATOM 2674 N N . LYS A 1 323 ? 17.979 19.267 -3.596 1.00 97.62 323 LYS A N 1
ATOM 2675 C CA . LYS A 1 323 ? 17.983 20.436 -2.695 1.00 97.62 323 LYS A CA 1
ATOM 2676 C C . LYS A 1 323 ? 16.855 21.420 -3.019 1.00 97.62 323 LYS A C 1
ATOM 2678 O O . LYS A 1 323 ? 16.337 22.078 -2.119 1.00 97.62 323 LYS A O 1
ATOM 2683 N N . ALA A 1 324 ? 16.497 21.572 -4.295 1.00 97.00 324 ALA A N 1
ATOM 2684 C CA . ALA A 1 324 ? 15.375 22.413 -4.698 1.00 97.00 324 ALA A CA 1
ATOM 2685 C C . ALA A 1 324 ? 14.030 21.801 -4.280 1.00 97.00 324 ALA A C 1
ATOM 2687 O O . ALA A 1 324 ? 13.187 22.537 -3.773 1.00 97.00 324 ALA A O 1
ATOM 2688 N N . ILE A 1 325 ? 13.860 20.481 -4.421 1.00 97.38 325 ILE A N 1
ATOM 2689 C CA . ILE A 1 325 ? 12.675 19.748 -3.949 1.00 97.38 325 ILE A CA 1
ATOM 2690 C C . ILE A 1 325 ? 12.529 19.886 -2.429 1.00 97.38 325 ILE A C 1
ATOM 2692 O O . ILE A 1 325 ? 11.457 20.275 -1.977 1.00 97.38 325 ILE A O 1
ATOM 2696 N N . ASP A 1 326 ? 13.594 19.668 -1.647 1.00 97.38 326 ASP A N 1
ATOM 2697 C CA . ASP A 1 326 ? 13.558 19.828 -0.182 1.00 97.38 326 ASP A CA 1
ATOM 2698 C C . ASP A 1 326 ? 13.064 21.232 0.216 1.00 97.38 326 ASP A C 1
ATOM 2700 O O . ASP A 1 326 ? 12.142 21.375 1.018 1.00 97.38 326 ASP A O 1
ATOM 2704 N N . ARG A 1 327 ? 13.617 22.282 -0.409 1.00 97.81 327 ARG A N 1
ATOM 2705 C CA . ARG A 1 327 ? 13.216 23.679 -0.155 1.00 97.81 327 ARG A CA 1
ATOM 2706 C C . ARG A 1 327 ? 11.789 23.983 -0.607 1.00 97.81 327 ARG A C 1
ATOM 2708 O O . ARG A 1 327 ? 11.111 24.779 0.037 1.00 97.81 327 ARG A O 1
ATOM 2715 N N . GLU A 1 328 ? 11.354 23.423 -1.737 1.00 96.81 328 GLU A N 1
ATOM 2716 C CA . GLU A 1 328 ? 9.980 23.556 -2.242 1.00 96.81 328 GLU A CA 1
ATOM 2717 C C . GLU A 1 328 ? 9.004 22.982 -1.211 1.00 96.81 328 GLU A C 1
ATOM 2719 O O . GLU A 1 328 ? 8.091 23.685 -0.779 1.00 96.81 328 GLU A O 1
ATOM 2724 N N . LYS A 1 329 ? 9.277 21.766 -0.727 1.00 96.25 329 LYS A N 1
ATOM 2725 C CA . LYS A 1 329 ? 8.453 21.063 0.259 1.00 96.25 329 LYS A CA 1
ATOM 2726 C C . LYS A 1 329 ? 8.413 21.727 1.619 1.00 96.25 329 LYS A C 1
ATOM 2728 O O . LYS A 1 329 ? 7.333 21.932 2.171 1.00 96.25 329 LYS A O 1
ATOM 2733 N N . GLU A 1 330 ? 9.563 22.143 2.130 1.00 96.69 330 GLU A N 1
ATOM 2734 C CA . GLU A 1 330 ? 9.628 22.896 3.378 1.00 96.69 330 GLU A CA 1
ATOM 2735 C C . GLU A 1 330 ? 8.833 24.206 3.268 1.00 96.69 330 GLU A C 1
ATOM 2737 O O . GLU A 1 330 ? 8.023 24.533 4.134 1.00 96.69 330 GLU A O 1
ATOM 2742 N N . LYS A 1 331 ? 8.988 24.937 2.159 1.00 97.56 331 LYS A N 1
ATOM 2743 C CA . LYS A 1 331 ? 8.264 26.189 1.924 1.00 97.56 331 LYS A CA 1
ATOM 2744 C C . LYS A 1 331 ? 6.753 25.985 1.805 1.00 97.56 331 LYS A C 1
ATOM 2746 O O . LYS A 1 331 ? 6.009 26.834 2.292 1.00 97.56 331 LYS A O 1
ATOM 2751 N N . GLU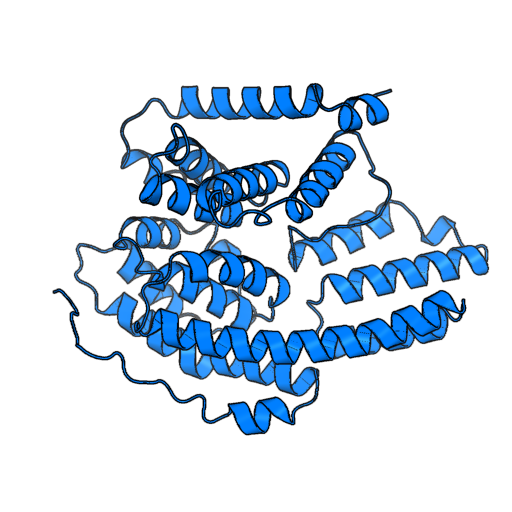 A 1 332 ? 6.293 24.925 1.143 1.00 96.31 332 GLU A N 1
ATOM 2752 C CA . GLU A 1 332 ? 4.868 24.568 1.064 1.00 96.31 332 GLU A CA 1
ATOM 2753 C C . GLU A 1 332 ? 4.289 24.292 2.454 1.00 96.31 332 GLU A C 1
ATOM 2755 O O . GLU A 1 332 ? 3.271 24.882 2.823 1.00 96.31 332 GLU A O 1
ATOM 2760 N N . MET A 1 333 ? 4.988 23.479 3.251 1.00 97.06 333 MET A N 1
ATOM 2761 C CA . MET A 1 333 ? 4.600 23.155 4.622 1.00 97.06 333 MET A CA 1
ATOM 2762 C C . MET A 1 333 ? 4.525 24.410 5.502 1.00 97.06 333 MET A C 1
ATOM 2764 O O . MET A 1 333 ? 3.473 24.691 6.070 1.00 97.06 333 MET A O 1
ATOM 2768 N N . LEU A 1 334 ? 5.586 25.225 5.549 1.00 96.56 334 LEU A N 1
ATOM 2769 C CA . LEU A 1 334 ? 5.638 26.450 6.364 1.00 96.56 334 LEU A CA 1
ATOM 2770 C C . LEU A 1 334 ? 4.586 27.496 5.954 1.00 96.56 334 LEU A C 1
ATOM 2772 O O . LEU A 1 334 ? 4.166 28.330 6.761 1.00 96.56 334 LEU A O 1
ATOM 2776 N N . LYS A 1 335 ? 4.156 27.484 4.687 1.00 96.62 335 LYS A N 1
ATOM 2777 C CA . LYS A 1 335 ? 3.103 28.375 4.185 1.00 96.62 335 LYS A CA 1
ATOM 2778 C C . LYS A 1 335 ? 1.693 27.890 4.494 1.00 96.62 335 LYS A C 1
ATOM 2780 O O . LYS A 1 335 ? 0.791 28.725 4.415 1.00 96.62 335 LYS A O 1
ATOM 2785 N N . SER A 1 336 ? 1.502 26.617 4.834 1.00 96.31 336 SER A N 1
ATOM 2786 C CA . SER A 1 336 ? 0.191 26.063 5.165 1.00 96.31 336 SER A CA 1
ATOM 2787 C C . SER A 1 336 ? -0.399 26.742 6.396 1.00 96.31 336 SER A C 1
ATOM 2789 O O . SER A 1 336 ? 0.257 26.875 7.430 1.00 96.31 336 SER A O 1
ATOM 2791 N N . ASP A 1 337 ? -1.660 27.152 6.304 1.00 95.44 337 ASP A N 1
ATOM 2792 C CA . ASP A 1 337 ? -2.352 27.772 7.434 1.00 95.44 337 ASP A CA 1
ATOM 2793 C C . ASP A 1 337 ? -2.585 26.770 8.571 1.00 95.44 337 ASP A C 1
ATOM 2795 O O . ASP A 1 337 ? -2.487 27.143 9.740 1.00 95.44 337 ASP A O 1
ATOM 2799 N N . VAL A 1 338 ? -2.760 25.484 8.240 1.00 93.81 338 VAL A N 1
ATOM 2800 C CA . VAL A 1 338 ? -2.829 24.400 9.230 1.00 93.81 338 VAL A CA 1
ATOM 2801 C C . VAL A 1 338 ? -1.510 24.300 9.998 1.00 93.81 338 VAL A C 1
ATOM 2803 O O . VAL A 1 338 ? -1.524 24.335 11.225 1.00 93.81 338 VAL A O 1
ATOM 2806 N N . TYR A 1 339 ? -0.366 24.291 9.305 1.00 96.00 339 TYR A N 1
ATOM 2807 C CA . TYR A 1 339 ? 0.950 24.256 9.957 1.00 96.00 339 TYR A CA 1
ATOM 2808 C C . TYR A 1 339 ? 1.153 25.459 10.890 1.00 96.00 339 TYR A C 1
ATOM 2810 O O . TYR A 1 339 ? 1.520 25.307 12.057 1.00 96.00 339 TYR A O 1
ATOM 2818 N N . LYS A 1 340 ? 0.858 26.674 10.406 1.00 95.69 340 LYS A N 1
ATOM 2819 C CA . LYS A 1 340 ? 0.994 27.908 11.200 1.00 95.69 340 LYS A CA 1
ATOM 2820 C C . LYS A 1 340 ? 0.099 27.915 12.436 1.00 95.69 340 LYS A C 1
ATOM 2822 O O . LYS A 1 340 ? 0.483 28.503 13.441 1.00 95.69 340 LYS A O 1
ATOM 2827 N N . SER A 1 341 ? -1.086 27.306 12.363 1.00 93.31 341 SER A N 1
ATOM 2828 C CA . SER A 1 341 ? -2.015 27.253 13.498 1.00 93.31 341 SER A CA 1
ATOM 2829 C C . SER A 1 341 ? -1.505 26.391 14.659 1.00 93.31 341 SER A C 1
ATOM 2831 O O . SER A 1 341 ? -1.816 26.705 15.801 1.00 93.31 341 SER A O 1
ATOM 2833 N N . TYR A 1 342 ? -0.666 25.389 14.375 1.00 91.06 342 TYR A N 1
ATOM 2834 C CA . TYR A 1 342 ? -0.042 24.488 15.356 1.00 91.06 342 TYR A CA 1
ATOM 2835 C C . TYR A 1 342 ? 1.398 24.882 15.734 1.00 91.06 342 TYR A C 1
ATOM 2837 O O . TYR A 1 342 ? 2.023 24.222 16.556 1.00 91.06 342 TYR A O 1
ATOM 2845 N N . SER A 1 343 ? 1.955 25.924 15.108 1.00 84.19 343 SER A N 1
ATOM 2846 C CA . SER A 1 343 ? 3.323 26.412 15.373 1.00 84.19 343 SER A CA 1
ATOM 2847 C C . SER A 1 343 ? 3.375 27.565 16.383 1.00 84.19 343 SER A C 1
ATOM 2849 O O . SER A 1 343 ? 4.442 28.142 16.594 1.00 84.19 343 SER A O 1
ATOM 2851 N N . LYS A 1 344 ? 2.222 27.952 16.931 1.00 68.06 344 LYS A N 1
ATOM 2852 C CA . LYS A 1 344 ? 2.071 28.979 17.966 1.00 68.06 344 LYS A CA 1
ATOM 2853 C C . LYS A 1 344 ? 1.910 28.302 19.312 1.00 68.06 344 LYS A C 1
ATOM 2855 O O . LYS A 1 344 ? 2.463 28.855 20.285 1.00 68.06 344 LYS A O 1
#

Sequence (344 aa):
MLFSQNGAPVIKDVSLEDYKKADLKGKFEMNKSFAIKEALPVLSSYQTIVDEKFAGVKNFGTLVANTNFNNNQDINKLTANNSDYWRATMEMEQSNELIPVTKIFILISQGEFDYALKYLEIVQFFSKRETYADNFLIHLKERLILFNNQLASEIQKGIVEHDKGEFEKAIEIYTEILKNYPNSAWANFELFYSQSELNNKLGNKHLNSFENWEKIKGNIFSHNPLYNVNMSAKDAREAYQHYRRSLIDTLFRNKDNKIEDIYKYADIAMDMEVYDFAAQLFWYTSSYSKIDKSIYKYLYCLEKLGVTDLKKNFKGNFEKEFKAIDREKEKEMLKSDVYKSYSK

Foldseek 3Di:
DDPPDDFQDQDDPPCVVVLLVDALLRLLVVLLCCLQPPPLCVLLVVQCPDDVVLVLSNVLSVVSNPDRLVDADDLLCSAVLDLSLVSNVVSDDWQDCSSLLSSLSSCSNNLLLQASVVSLVVNQVGHDPRDSSNSVSVVSVVSSVSSVVNLVVLLVVLVVCVVVVVLVVSLVSLVVSCVSRVLALSSLQSNLVSVCSVCVVVVNNVCNDPVNVVVSVVSSCVSPVLDQHPDDDPFLLRLLLNVLSVCLVVAPPDVVCNLVSLQSVLVSCVSSLVLSSSLSSLSVSCNPPVPDCSVLSNQLSSVSSVNNPCCVVDDDDSVVSNVVVVVVSVVVSVPDPSSVVRHD

pLDDT: mean 92.98, std 10.22, range [33.22, 98.81]

Radius of gyration: 21.34 Å; chains: 1; bounding box: 48×50×64 Å

Secondary structure (DSSP, 8-state):
-----SS------TTHHHHHHS-HHHHHHHHHHHIIIIIHHHHHHHHHTS-TT-HHHHHHHHHHHH--TTS---HHHHTTT-HHHHHHHHHSPTT--HHHHHHHHHHHHTT-HHHHHHHHHHHHHHPPTTSHHHHHHHHHHHHHHHHHHHHHHHHHHHHHHHHTT-HHHHHHHHHHHHHH-TT-HHHHHHHHHHHHHHHHHTT-GGGG-HHHHHHHHHHHHHH-TT----S--SSHHHHHHHHHHHGGGGTTSSGGGHHHHHHHHHHHHHHTT-HHHHHHHHHHHHHHH--TTHHHHHHHHHHHTT--SGGGGS-S-HHHHHHHHHHHHHHHHHH-HHHHHH--